Protein 4OFK (pdb70)

Foldseek 3Di:
DFAFFPAKDKDWAQEDAAQFKIKIKIKTHFGPAFWDKWKAKPHHTDDQPDWDWDADPPYIMIMGIDIGHHDDVRADPQKIKMKMKIDDPRGIYIDIGIHGHDD/DFDEFPAKDKDWAQEDEQQDKIKMKMKTHWGPPFWAKFKAKPNHGDDGDDWDWDDDPPGIMIMDMDMGGNNVDDLVDQWMKMKMKIDDPRGIYMDIRIHGYDHD

Organism: Caenorhabditis elegans (NCBI:txid6239)

Solvent-accessible surface area: 11398 Å² total; per-residue (Å²): 165,82,66,22,0,34,8,1,68,26,98,33,76,45,79,9,171,121,44,56,39,0,106,2,57,0,65,1,53,35,0,41,52,31,2,108,0,29,1,26,16,29,70,114,92,54,112,43,101,97,59,170,93,99,125,53,174,94,8,43,15,0,9,3,102,28,79,11,92,0,49,143,145,15,26,96,93,142,67,0,34,0,51,0,60,0,49,10,113,52,10,17,2,6,50,113,25,44,0,100,19,79,142,171,77,76,20,0,34,11,2,68,25,83,39,87,62,78,4,158,72,49,46,68,3,83,0,59,0,72,1,59,43,0,46,50,31,1,82,0,39,1,58,22,53,57,180,94,39,125,71,37,131,40,170,93,87,128,58,165,140,7,44,20,0,20,6,78,18,56,4,84,0,102,138,44,64,77,153,23,141,53,0,55,0,42,0,61,0,53,10,113,52,11,17,2,11,72,112,27,60,0,128,22,61,71,148

Nearest PDB structures (foldseek):
  4ofy-assembly2_E  TM=9.979E-01  e=1.157E-17  Caenorhabditis elegans
  4ofp-assembly3_C  TM=9.939E-01  e=4.552E-17  Caenorhabditis elegans
  4ofk-assembly1_A  TM=9.535E-01  e=2.936E-17  Caenorhabditis elegans
  5zo1-assembly1_A  TM=8.083E-01  e=1.021E-04  Mus musculus
  3mjg-assembly1_X  TM=6.660E-01  e=2.588E-03  Homo sapiens

Secondary structure (DSSP, 8-state):
--B--S-EEEEE-SEEETTSEEEEEEEEPPBBSPPEEEEEETTEEE-----EEEE-SSSEEEEEEEEEE--TTT-BTTEEEEEEEEEETTEEEEEEEEEEEE-/--B----EEEES-SEEETT-EEEEEEEEPPBBSPPEEEEEETTEE-PPPP-EEEEETTEEEEEEEEEEEGGGS-TT--EEEEEEEEEETTEEEEEEEEEEEE--

Sequence (207 aa):
VNYPPASVELFGESNIRYGSSSANIQCKSLPSNPASQQITWIINGRRSVPTPTQREFVVENGIVSSSNVSVHSNELSVEAHQINVEECMATNPEGSSAKQHVIKIIAVNYPPASVELFGESNIRYGSSSANIQCKSLPSNPASQITWIINGRSVPTPTQREFVVENGIVSSSNVSVHSNELSVEAHQINVECMATNPEGSSAKQHVIKIIAP

GO terms:
  GO:0005515 protein binding (F, IPI)
  GO:0050808 synapse organization (P, IMP)
  GO:0007267 cell-cell signaling (P, IMP)
  GO:0008039 synaptic target recognition (P, IMP)
  GO:0050839 cell adhesion molecule binding (F, IPI)
  GO:0097060 synaptic membrane (C, IDA)
  GO:0098609 cell-cell adhesion (P, IDA)
  GO:0007416 synapse assembly (P, IDA)
  GO:0045202 synapse (C, EXP)
  GO:0035418 protein localization to synapse (P, IMP)
  GO:0048668 collateral sprouting (P, IMP)
  GO:0007416 synapse assembly (P, IMP)
  GO:0042803 protein homodimerization activity (F, IPI)

CATH classification: 2.60.40.10

B-factor: mean 32.96, std 14.89, range [12.23, 98.34]

Structure (mmCIF, N/CA/C/O backbone):
data_4OFK
#
_entry.id   4OFK
#
_cell.length_a   61.812
_cell.length_b   54.131
_cell.length_c   63.623
_cell.angle_alpha   90.00
_cell.angle_beta   104.61
_cell.angle_gamma   90.00
#
_symmetry.space_group_name_H-M   'C 1 2 1'
#
loop_
_entity.id
_entity.type
_entity.pdbx_description
1 polymer 'Protein SYG-2'
2 non-polymer 2-acetamido-2-deoxy-beta-D-glucopyranose
3 non-polymer 'CHLORIDE ION'
4 non-polymer 1,2-ETHANEDIOL
5 non-polymer 'SULFATE ION'
6 water water
#
loop_
_atom_site.group_PDB
_atom_site.id
_atom_site.type_symbol
_atom_site.label_atom_id
_atom_site.label_alt_id
_atom_site.label_comp_id
_atom_site.label_asym_id
_atom_site.label_entity_id
_atom_site.label_seq_id
_atom_site.pdbx_PDB_ins_code
_atom_site.Cartn_x
_atom_site.Cartn_y
_atom_site.Cartn_z
_atom_site.occupancy
_atom_site.B_iso_or_equiv
_atom_site.auth_seq_id
_atom_site.auth_comp_id
_atom_site.auth_asym_id
_atom_site.auth_atom_id
_atom_site.pdbx_PDB_model_num
ATOM 1 N N . VAL A 1 5 ? 2.655 5.192 -33.775 1.00 30.75 327 VAL A N 1
ATOM 2 C CA . VAL A 1 5 ? 3.788 4.277 -33.686 1.00 33.63 327 VAL A CA 1
ATOM 3 C C . VAL A 1 5 ? 3.931 3.700 -32.278 1.00 28.12 327 VAL A C 1
ATOM 4 O O . VAL A 1 5 ? 4.156 2.499 -32.114 1.00 29.77 327 VAL A O 1
ATOM 8 N N . ASN A 1 6 ? 3.807 4.557 -31.265 1.00 27.18 328 ASN A N 1
ATOM 9 C CA . ASN A 1 6 ? 3.848 4.097 -29.877 1.00 23.52 328 ASN A CA 1
ATOM 10 C C . ASN A 1 6 ? 2.483 4.273 -29.229 1.00 20.82 328 ASN A C 1
ATOM 11 O O . ASN A 1 6 ? 1.807 5.281 -29.439 1.00 23.24 328 ASN A O 1
ATOM 16 N N . TYR A 1 7 ? 2.075 3.284 -28.447 1.00 19.29 329 TYR A N 1
ATOM 17 C CA . TYR A 1 7 ? 0.741 3.281 -27.865 1.00 18.39 329 TYR A CA 1
ATOM 18 C C . TYR A 1 7 ? 0.713 2.292 -26.714 1.00 17.17 329 TYR A C 1
ATOM 19 O O . TYR A 1 7 ? 1.475 1.319 -26.706 1.00 17.08 329 TYR A O 1
ATOM 28 N N . PRO A 1 8 ? -0.148 2.553 -25.725 1.00 16.58 330 PRO A N 1
ATOM 29 C CA . PRO A 1 8 ? -0.266 1.655 -24.578 1.00 15.57 330 PRO A CA 1
ATOM 30 C C . PRO A 1 8 ? -1.139 0.460 -24.918 1.00 15.27 330 PRO A C 1
ATOM 31 O O . PRO A 1 8 ? -1.897 0.525 -25.897 1.00 17.47 330 PRO A O 1
ATOM 35 N N . PRO A 1 9 ? -1.056 -0.614 -24.121 1.00 14.60 331 PRO A N 1
ATOM 36 C CA . PRO A 1 9 ? -1.939 -1.768 -24.329 1.00 14.66 331 PRO A CA 1
ATOM 37 C C . PRO A 1 9 ? -3.394 -1.357 -24.115 1.00 14.96 331 PRO A C 1
ATOM 38 O O . PRO A 1 9 ? -3.688 -0.735 -23.096 1.00 16.60 331 PRO A O 1
ATOM 42 N N . ALA A 1 10 ? -4.284 -1.691 -25.044 1.00 15.95 332 ALA A N 1
ATOM 43 C CA . ALA A 1 10 ? -5.667 -1.200 -24.978 1.00 18.97 332 ALA A CA 1
ATOM 44 C C . ALA A 1 10 ? -6.437 -1.805 -23.809 1.00 18.53 332 ALA A C 1
ATOM 45 O O . ALA A 1 10 ? -7.392 -1.215 -23.308 1.00 19.87 332 ALA A O 1
ATOM 47 N N . SER A 1 11 ? -6.025 -2.995 -23.395 1.00 16.57 333 SER A N 1
ATOM 48 C CA . SER A 1 11 ? -6.602 -3.653 -22.233 1.00 17.11 333 SER A CA 1
ATOM 49 C C . SER A 1 11 ? -5.723 -4.839 -21.905 1.00 19.55 333 SER A C 1
ATOM 50 O O . SER A 1 11 ? -4.614 -4.953 -22.415 1.00 14.92 333 SER A O 1
ATOM 53 N N . VAL A 1 12 ? -6.203 -5.714 -21.036 1.00 17.43 334 VAL A N 1
ATOM 54 C CA . VAL A 1 12 ? -5.512 -6.968 -20.803 1.00 15.39 334 VAL A CA 1
ATOM 55 C C . VAL A 1 12 ? -6.538 -8.083 -20.887 1.00 18.04 334 VAL A C 1
ATOM 56 O O . VAL A 1 12 ? -7.742 -7.835 -20.796 1.00 21.30 334 VAL A O 1
ATOM 60 N N . GLU A 1 13 ? -6.066 -9.296 -21.121 1.00 20.22 335 GLU A N 1
ATOM 61 C CA . GLU A 1 13 ? -6.925 -10.464 -21.079 1.00 20.20 335 GLU A CA 1
ATOM 62 C C . GLU A 1 13 ? -6.585 -11.214 -19.809 1.00 22.40 335 GLU A C 1
ATOM 63 O O . GLU A 1 13 ? -5.419 -11.515 -19.538 1.00 21.27 335 GLU A O 1
ATOM 69 N N . LEU A 1 14 ? -7.606 -11.514 -19.027 1.00 21.00 3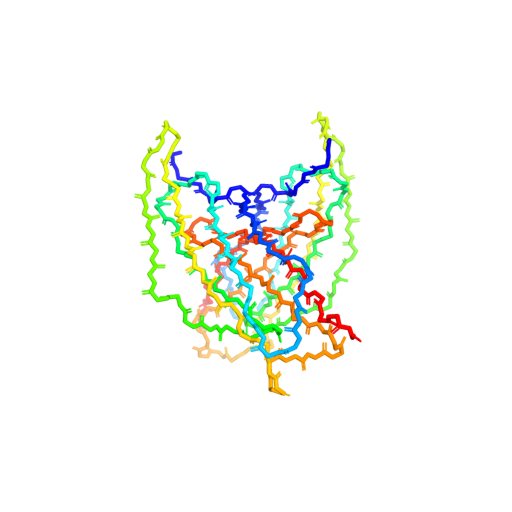36 LEU A N 1
ATOM 70 C CA . LEU A 1 14 ? -7.391 -12.114 -17.728 1.00 21.20 336 LEU A CA 1
ATOM 71 C C . LEU A 1 14 ? -8.223 -13.388 -17.636 1.00 26.72 336 LEU A C 1
ATOM 72 O O . LEU A 1 14 ? -9.453 -13.333 -17.699 1.00 29.66 336 LEU A O 1
ATOM 77 N N . PHE A 1 15 ? -7.548 -14.529 -17.526 1.00 23.82 337 PHE A N 1
ATOM 78 C CA . PHE A 1 15 ? -8.220 -15.825 -17.466 1.00 32.18 337 PHE A CA 1
ATOM 79 C C . PHE A 1 15 ? -7.859 -16.574 -16.195 1.00 34.67 337 PHE A C 1
ATOM 80 O O . PHE A 1 15 ? -6.754 -16.431 -15.671 1.00 32.84 337 PHE A O 1
ATOM 88 N N . GLY A 1 16 ? -8.777 -17.401 -15.709 1.00 37.47 338 GLY A N 1
ATOM 89 C CA . GLY A 1 16 ? -8.455 -18.258 -14.585 1.00 35.84 338 GLY A CA 1
ATOM 90 C C . GLY A 1 16 ? -9.651 -18.782 -13.831 1.00 33.55 338 GLY A C 1
ATOM 91 O O . GLY A 1 16 ? -10.789 -18.404 -14.100 1.00 34.11 338 GLY A O 1
ATOM 92 N N . GLU A 1 17 ? -9.386 -19.661 -12.875 1.00 34.52 339 GLU A N 1
ATOM 93 C CA . GLU A 1 17 ? -10.445 -20.239 -12.070 1.00 38.00 339 GLU A CA 1
ATOM 94 C C . GLU A 1 17 ? -11.133 -19.134 -11.273 1.00 33.99 339 GLU A C 1
ATOM 95 O O . GLU A 1 17 ? -10.476 -18.222 -10.769 1.00 31.96 339 GLU A O 1
ATOM 101 N N . SER A 1 18 ? -12.461 -19.202 -11.193 1.00 36.81 340 SER A N 1
ATOM 102 C CA . SER A 1 18 ? -13.242 -18.172 -10.511 1.00 38.15 340 SER A CA 1
ATOM 103 C C . SER A 1 18 ? -13.709 -18.660 -9.146 1.00 35.71 340 SER A C 1
ATOM 10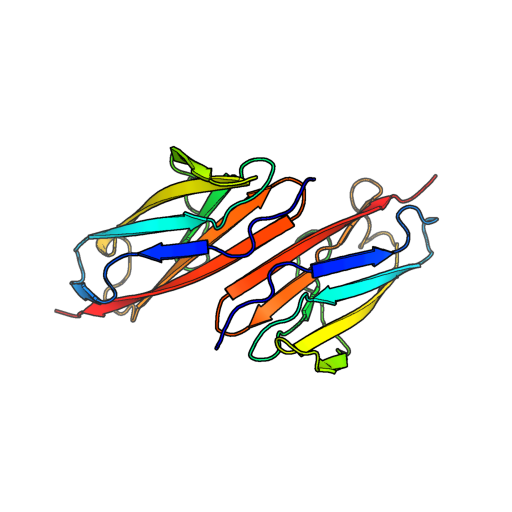4 O O . SER A 1 18 ? -14.126 -17.866 -8.302 1.00 34.06 340 SER A O 1
ATOM 107 N N . ASN A 1 19 ? -13.642 -19.974 -8.953 1.00 37.12 341 ASN A N 1
ATOM 108 C CA . ASN A 1 19 ? -13.995 -20.613 -7.691 1.00 40.43 341 ASN A CA 1
ATOM 109 C C . ASN A 1 19 ? -12.983 -21.691 -7.339 1.00 42.91 341 ASN A C 1
ATOM 110 O O . ASN A 1 19 ? -12.729 -22.592 -8.138 1.00 46.21 341 ASN A O 1
ATOM 115 N N . ILE A 1 20 ? -12.402 -21.603 -6.149 1.00 36.86 342 ILE A N 1
ATOM 116 C CA . IL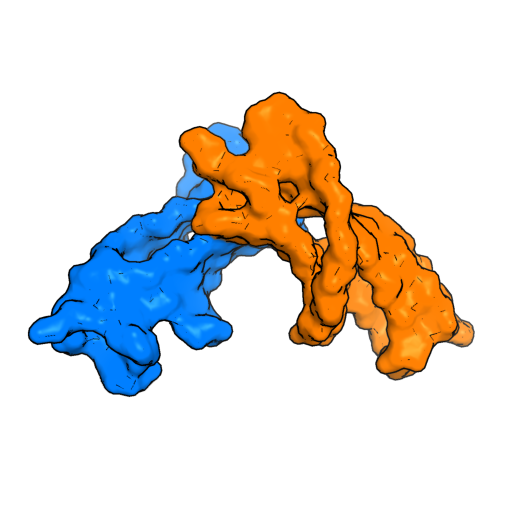E A 1 20 ? -11.482 -22.638 -5.689 1.00 37.42 342 ILE A CA 1
ATOM 117 C C . ILE A 1 20 ? -11.755 -22.986 -4.234 1.00 39.83 342 ILE A C 1
ATOM 118 O O . ILE A 1 20 ? -12.340 -22.191 -3.494 1.00 38.49 342 ILE A O 1
ATOM 123 N N . ARG A 1 21 ? -11.332 -24.178 -3.824 1.00 40.61 343 ARG A N 1
ATOM 124 C CA . ARG A 1 21 ? -11.435 -24.574 -2.425 1.00 42.00 343 ARG A CA 1
ATOM 125 C C . ARG A 1 21 ? -10.331 -23.917 -1.607 1.00 39.72 343 ARG A C 1
ATOM 126 O O . ARG A 1 21 ? -9.199 -23.795 -2.069 1.00 38.08 343 ARG A O 1
ATOM 134 N N . TYR A 1 22 ? -10.672 -23.493 -0.393 1.00 42.76 344 TYR A N 1
ATOM 135 C CA . TYR A 1 22 ? -9.707 -22.906 0.532 1.00 38.59 344 TYR A CA 1
ATOM 136 C C . TYR A 1 22 ? -8.527 -23.845 0.757 1.00 39.30 344 TYR A C 1
ATOM 137 O O . TYR A 1 22 ? -8.716 -25.018 1.062 1.00 41.87 344 TYR A O 1
ATOM 146 N N . GLY A 1 23 ? -7.315 -23.322 0.604 1.00 37.42 345 GLY A N 1
ATOM 147 C CA . GLY A 1 23 ? -6.114 -24.128 0.723 1.00 38.40 345 GLY A CA 1
ATOM 148 C C . GLY A 1 23 ? -5.487 -24.451 -0.621 1.00 39.12 345 GLY A C 1
ATOM 149 O O . GLY A 1 23 ? -4.315 -24.828 -0.696 1.00 40.41 345 GLY A O 1
ATOM 150 N N . SER A 1 24 ? -6.268 -24.310 -1.688 1.00 38.53 346 SER A N 1
ATOM 151 C CA A SER A 1 24 ? -5.765 -24.576 -3.032 0.48 39.72 346 SER A CA 1
ATOM 152 C CA B SER A 1 24 ? -5.779 -24.573 -3.038 0.52 39.70 346 SER A CA 1
ATOM 153 C C . SER A 1 24 ? -5.376 -23.282 -3.738 1.00 37.22 346 SER A C 1
ATOM 154 O O . SER A 1 24 ? -5.573 -22.185 -3.207 1.00 32.28 346 SER A O 1
ATOM 159 N N . SER A 1 25 ? -4.817 -23.413 -4.935 1.00 36.34 347 SER A N 1
ATOM 160 C CA . SER A 1 25 ? -4.404 -22.248 -5.704 1.00 33.42 347 SER A CA 1
ATOM 161 C C . SER A 1 25 ? -5.188 -22.144 -7.007 1.00 32.25 347 SER A C 1
ATOM 162 O O . SER A 1 25 ? -5.609 -23.152 -7.572 1.00 36.54 347 SER A O 1
ATOM 165 N N . ALA A 1 26 ? -5.388 -20.920 -7.474 1.00 29.72 348 ALA A N 1
ATOM 166 C CA . ALA A 1 26 ? -5.991 -20.706 -8.784 1.00 29.69 348 ALA A CA 1
ATOM 167 C C . ALA A 1 26 ? -4.906 -20.376 -9.796 1.00 32.85 348 ALA A C 1
ATOM 168 O O . ALA A 1 26 ? -3.996 -19.596 -9.505 1.00 29.30 348 ALA A O 1
ATOM 170 N N . ASN A 1 27 ? -4.994 -20.991 -10.974 1.00 35.21 349 ASN A N 1
ATOM 171 C CA . ASN A 1 27 ? -4.098 -20.675 -12.076 1.00 35.49 349 ASN A CA 1
ATOM 172 C C . ASN A 1 27 ? -4.621 -19.452 -12.812 1.00 32.16 349 ASN A C 1
ATOM 173 O O . ASN A 1 27 ? -5.677 -19.513 -13.441 1.00 32.73 349 ASN A O 1
ATOM 178 N N . ILE A 1 28 ? -3.894 -18.344 -12.734 1.00 28.35 350 ILE A N 1
ATOM 179 C CA . ILE A 1 28 ? -4.332 -17.113 -13.387 1.00 22.53 350 ILE A CA 1
ATOM 180 C C . ILE A 1 28 ? -3.366 -16.738 -14.505 1.00 26.51 350 ILE A C 1
ATOM 181 O O . ILE A 1 28 ? -2.152 -16.769 -14.317 1.00 25.06 350 ILE A O 1
ATOM 186 N N . GLN A 1 29 ? -3.909 -16.397 -15.670 1.00 22.44 351 GLN A N 1
ATOM 187 C CA . GLN A 1 29 ? -3.092 -15.888 -16.765 1.00 21.03 351 GLN A CA 1
ATOM 188 C C . GLN A 1 29 ? -3.520 -14.482 -17.139 1.00 23.71 351 GLN A C 1
ATOM 189 O O . GLN A 1 29 ? -4.710 -14.206 -17.290 1.00 22.10 351 GLN A O 1
ATOM 195 N N . CYS A 1 30 ? -2.543 -13.597 -17.283 1.00 18.28 352 CYS A N 1
ATOM 196 C CA . CYS A 1 30 ? -2.786 -12.283 -17.849 1.00 16.92 352 CYS A CA 1
ATOM 197 C C . CYS A 1 30 ? -2.026 -12.133 -19.163 1.00 16.98 352 CYS A C 1
ATOM 198 O O . CYS A 1 30 ? -0.853 -12.493 -19.252 1.00 18.23 352 CYS A O 1
ATOM 201 N N . LYS A 1 31 ? -2.706 -11.625 -20.1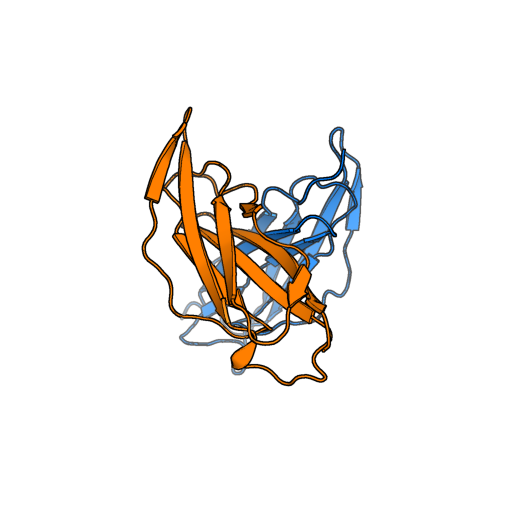85 1.00 16.59 353 LYS A N 1
ATOM 202 C CA . LYS A 1 31 ? -2.055 -11.304 -21.452 1.00 16.60 353 LYS A CA 1
ATOM 203 C C . LYS A 1 31 ? -2.439 -9.890 -21.833 1.00 17.92 353 LYS A C 1
ATOM 204 O O . LYS A 1 31 ? -3.625 -9.570 -21.910 1.00 18.48 353 LYS A O 1
ATOM 210 N N . SER A 1 32 ? -1.450 -9.032 -22.043 1.00 15.35 354 SER A N 1
ATOM 211 C CA . SER A 1 32 ? -1.747 -7.673 -22.478 1.00 16.18 354 SER A CA 1
ATOM 212 C C . SER A 1 32 ? -2.278 -7.714 -23.901 1.00 15.58 354 SER A C 1
ATOM 213 O O . SER A 1 32 ? -1.946 -8.615 -24.675 1.00 16.47 354 SER A O 1
ATOM 216 N N . LEU A 1 33 ? -3.108 -6.742 -24.259 1.00 14.75 355 LEU A N 1
ATOM 217 C CA . LEU A 1 33 ? -3.370 -6.496 -25.665 1.00 15.35 355 LEU A CA 1
ATOM 218 C C . LEU A 1 33 ? -2.091 -5.898 -26.256 1.00 14.96 355 LEU A C 1
ATOM 219 O O . LEU A 1 33 ? -1.229 -5.446 -25.506 1.00 15.28 355 LEU A O 1
ATOM 224 N N . PRO A 1 34 ? -1.943 -5.909 -27.592 1.00 16.77 356 PRO A N 1
ATOM 225 C CA . PRO A 1 34 ? -0.666 -5.453 -28.161 1.00 17.59 356 PRO A CA 1
ATOM 226 C C . PRO A 1 34 ? -0.326 -4.003 -27.828 1.00 20.34 356 PRO A C 1
ATOM 227 O O . PRO A 1 34 ? -1.209 -3.142 -27.789 1.00 20.12 356 PRO A O 1
ATOM 231 N N . SER A 1 35 ? 0.951 -3.744 -27.580 1.00 18.62 357 SER A N 1
ATOM 232 C CA . SER A 1 35 ? 1.408 -2.390 -27.266 1.00 14.55 357 SER A CA 1
ATOM 233 C C . SER A 1 35 ? 2.731 -2.128 -27.966 1.00 16.39 357 SER A C 1
ATOM 234 O O . SER A 1 35 ? 3.383 -3.060 -28.440 1.00 17.09 357 SER A O 1
ATOM 237 N N . ASN A 1 36 ? 3.123 -0.864 -28.047 1.00 16.72 358 ASN A N 1
ATOM 238 C CA . ASN A 1 36 ? 4.474 -0.542 -28.497 1.00 18.36 358 ASN A CA 1
ATOM 239 C C . ASN A 1 36 ? 4.974 0.702 -27.777 1.00 18.31 358 ASN A C 1
ATOM 240 O O . ASN A 1 36 ? 4.345 1.753 -27.848 1.00 20.92 358 ASN A O 1
ATOM 245 N N . PRO A 1 37 ? 6.102 0.584 -27.061 1.00 16.98 359 PRO A N 1
ATOM 246 C CA . PRO A 1 37 ? 6.922 -0.628 -26.902 1.00 17.35 359 PRO A CA 1
ATOM 247 C C . PRO A 1 37 ? 6.262 -1.676 -26.009 1.00 18.39 359 PRO A C 1
ATOM 248 O O . PRO A 1 37 ? 5.099 -1.515 -25.625 1.00 17.14 359 PRO A O 1
ATOM 252 N N . ALA A 1 38 ? 6.989 -2.745 -25.698 1.00 17.39 360 ALA A N 1
ATOM 253 C CA . ALA A 1 38 ? 6.440 -3.816 -24.871 1.00 17.06 360 ALA A CA 1
ATOM 254 C C . ALA A 1 38 ? 6.055 -3.313 -23.488 1.00 16.68 360 ALA A C 1
ATOM 255 O O . ALA A 1 38 ? 6.677 -2.393 -22.945 1.00 17.34 360 ALA A O 1
ATOM 257 N N . SER A 1 39 ? 5.014 -3.923 -22.935 1.00 15.89 361 SER A N 1
ATOM 258 C CA . SER A 1 39 ? 4.491 -3.546 -21.634 1.00 15.61 361 SER A CA 1
ATOM 259 C C . SER A 1 39 ? 5.002 -4.452 -20.528 1.00 16.39 361 SER A C 1
ATOM 260 O O . SER A 1 39 ? 5.330 -5.621 -20.762 1.00 16.95 361 SER A O 1
ATOM 263 N N . GLN A 1 40 ? 5.066 -3.894 -19.325 1.00 13.41 362 GLN A N 1
ATOM 264 C CA A GLN A 1 40 ? 5.387 -4.664 -18.133 0.54 15.38 362 GLN A CA 1
ATOM 265 C CA B GLN A 1 40 ? 5.386 -4.663 -18.131 0.46 15.53 362 GLN A CA 1
ATOM 266 C C . GLN A 1 40 ? 4.106 -5.070 -17.415 1.00 13.23 362 GLN A C 1
ATOM 267 O O . GLN A 1 40 ? 3.225 -4.236 -17.189 1.00 16.58 362 GLN A O 1
ATOM 278 N N . ILE A 1 41 ? 4.014 -6.347 -17.066 1.00 13.28 363 ILE A N 1
ATOM 279 C CA . ILE A 1 41 ? 2.869 -6.873 -16.338 1.00 15.20 363 ILE A CA 1
ATOM 280 C C . ILE A 1 41 ? 3.121 -6.731 -14.849 1.00 16.57 363 ILE A C 1
ATOM 281 O O . ILE A 1 41 ? 4.168 -7.138 -14.347 1.00 16.17 363 ILE A O 1
ATOM 286 N N . THR A 1 42 ? 2.169 -6.135 -14.149 1.00 14.21 364 THR A N 1
ATOM 287 C CA . THR A 1 42 ? 2.247 -6.077 -12.694 1.00 16.67 364 THR A CA 1
ATOM 288 C C . THR A 1 42 ? 0.995 -6.716 -12.113 1.00 16.43 364 THR A C 1
ATOM 289 O O . THR A 1 42 ? -0.097 -6.599 -12.670 1.00 16.28 364 THR A O 1
ATOM 293 N N . TRP A 1 43 ? 1.165 -7.409 -10.997 1.00 17.53 365 TRP A N 1
ATOM 294 C CA . TRP A 1 43 ? 0.076 -8.116 -10.349 1.00 14.58 365 TRP A CA 1
ATOM 295 C C . TRP A 1 43 ? -0.275 -7.429 -9.042 1.00 16.57 365 TRP A C 1
ATOM 296 O O . TRP A 1 43 ? 0.605 -6.988 -8.302 1.00 17.10 365 TRP A O 1
ATOM 307 N N . ILE A 1 44 ? -1.566 -7.344 -8.763 1.00 16.74 366 ILE A N 1
ATOM 308 C CA . ILE A 1 44 ? -2.038 -6.727 -7.534 1.00 19.17 366 ILE A CA 1
ATOM 309 C C . ILE A 1 44 ? -3.028 -7.661 -6.851 1.00 19.50 366 ILE A C 1
ATOM 310 O O . ILE A 1 44 ? -4.037 -8.038 -7.448 1.00 20.73 366 ILE A O 1
ATOM 315 N N . ILE A 1 45 ? -2.730 -8.042 -5.609 1.00 17.43 367 ILE A N 1
ATOM 316 C CA . ILE A 1 45 ? -3.591 -8.950 -4.854 1.00 18.35 367 ILE A CA 1
ATOM 317 C C . ILE A 1 45 ? -4.248 -8.195 -3.709 1.00 20.37 367 ILE A C 1
ATOM 318 O O . ILE A 1 45 ? -3.562 -7.635 -2.861 1.00 19.59 367 ILE A O 1
ATOM 323 N N . ASN A 1 46 ? -5.576 -8.168 -3.695 1.00 18.18 368 ASN A N 1
ATOM 324 C CA . ASN A 1 46 ? -6.316 -7.408 -2.688 1.00 18.89 368 ASN A CA 1
ATOM 325 C C . ASN A 1 46 ? -5.768 -5.997 -2.456 1.00 20.86 368 ASN A C 1
ATOM 326 O O . ASN A 1 46 ? -5.626 -5.559 -1.310 1.00 24.06 368 ASN A O 1
ATOM 331 N N . GLY A 1 47 ? -5.431 -5.306 -3.540 1.00 21.62 369 GLY A N 1
ATOM 332 C CA . GLY A 1 47 ? -5.054 -3.906 -3.466 1.00 23.78 369 GLY A CA 1
ATOM 333 C C . GLY A 1 47 ? -3.576 -3.595 -3.342 1.00 29.46 369 GLY A C 1
ATOM 334 O O . GLY A 1 47 ? -3.182 -2.430 -3.416 1.00 33.12 369 GLY A O 1
ATOM 335 N N . ARG A 1 48 ? -2.749 -4.618 -3.161 1.00 27.95 370 ARG A N 1
ATOM 336 C CA A ARG A 1 48 ? -1.314 -4.417 -2.996 0.50 31.18 370 ARG A CA 1
ATOM 337 C CA B ARG A 1 48 ? -1.317 -4.400 -3.011 0.50 31.17 370 ARG A CA 1
ATOM 338 C C . ARG A 1 48 ? -0.516 -5.162 -4.062 1.00 29.56 370 ARG A C 1
ATOM 339 O O . ARG A 1 48 ? -0.847 -6.292 -4.419 1.00 20.04 370 ARG A O 1
ATOM 354 N N . SER A 1 49 ? 0.539 -4.529 -4.558 1.00 28.95 371 SER A N 1
ATOM 355 C CA . SER A 1 49 ? 1.378 -5.149 -5.571 1.00 28.73 371 SER A CA 1
ATOM 356 C C . SER A 1 49 ? 2.175 -6.332 -5.022 1.00 21.85 371 SER A C 1
ATOM 357 O O . SER A 1 49 ? 2.602 -6.346 -3.867 1.00 24.79 371 SER A O 1
ATOM 360 N N . VAL A 1 50 ? 2.369 -7.323 -5.885 1.00 21.01 372 VAL A N 1
ATOM 361 C CA . VAL A 1 50 ? 3.168 -8.500 -5.588 1.00 22.57 372 VAL A CA 1
ATOM 362 C C . VAL A 1 50 ? 4.115 -8.660 -6.776 1.00 24.28 372 VAL A C 1
ATOM 363 O O . VAL A 1 50 ? 3.868 -8.066 -7.827 1.00 20.01 372 VAL A O 1
ATOM 367 N N . PRO A 1 51 ? 5.200 -9.440 -6.617 1.00 25.77 373 PRO A N 1
ATOM 368 C CA . PRO A 1 51 ? 6.168 -9.596 -7.712 1.00 26.97 373 PRO A CA 1
ATOM 369 C C . PRO A 1 51 ? 5.583 -10.232 -8.969 1.00 27.16 373 PRO A C 1
ATOM 370 O O . PRO A 1 51 ? 4.619 -11.002 -8.897 1.00 25.52 373 PRO A O 1
ATOM 374 N N . THR A 1 52 ? 6.160 -9.883 -10.114 1.00 23.62 374 THR A N 1
ATOM 375 C CA . THR A 1 52 ? 5.955 -10.637 -11.337 1.00 19.36 374 THR A CA 1
ATOM 376 C C . THR A 1 52 ? 7.197 -11.501 -11.547 1.00 20.70 374 THR A C 1
ATOM 377 O O . THR A 1 52 ? 8.259 -10.990 -11.893 1.00 28.82 374 THR A O 1
ATOM 381 N N . PRO A 1 53 ? 7.073 -12.807 -11.317 1.00 22.71 375 PRO A N 1
ATOM 382 C CA . PRO A 1 53 ? 8.262 -13.666 -11.394 1.00 25.04 375 PRO A CA 1
ATOM 383 C C . PRO A 1 53 ? 8.839 -13.696 -12.803 1.00 26.08 375 PRO A C 1
ATOM 384 O O . PRO A 1 53 ? 10.053 -13.562 -12.999 1.00 25.90 375 PRO A O 1
ATOM 388 N N . THR A 1 54 ? 7.953 -13.864 -13.778 1.00 24.83 376 THR A N 1
ATOM 389 C CA . THR A 1 54 ? 8.338 -13.972 -15.182 1.00 24.90 376 THR A CA 1
ATOM 390 C C . THR A 1 54 ? 7.289 -13.309 -16.041 1.00 24.56 376 THR A C 1
ATOM 391 O O . THR A 1 54 ? 6.112 -13.267 -15.677 1.00 23.49 376 THR A O 1
ATOM 395 N N . GLN A 1 55 ? 7.701 -12.800 -17.191 1.00 18.59 377 GLN A N 1
ATOM 396 C CA . GLN A 1 55 ? 6.717 -12.473 -18.210 1.00 17.38 377 GLN A CA 1
ATOM 397 C C . GLN A 1 55 ? 7.275 -12.872 -19.556 1.00 17.93 377 GLN A C 1
ATOM 398 O O . GLN A 1 55 ? 8.488 -12.913 -19.753 1.00 20.71 377 GLN A O 1
ATOM 404 N N . ARG A 1 56 ? 6.377 -13.207 -20.467 1.00 18.30 378 ARG A N 1
ATOM 405 C CA . ARG A 1 56 ? 6.778 -13.723 -21.760 1.00 17.90 378 ARG A CA 1
ATOM 406 C C . ARG A 1 56 ? 6.213 -12.822 -22.838 1.00 16.09 378 ARG A C 1
ATOM 407 O O . ARG A 1 56 ? 5.035 -12.462 -22.801 1.00 14.69 378 ARG A O 1
ATOM 415 N N . GLU A 1 57 ? 7.054 -12.451 -23.793 1.00 14.10 379 GLU A N 1
ATOM 416 C CA . GLU A 1 57 ? 6.659 -11.462 -24.788 1.00 14.55 379 GLU A CA 1
ATOM 417 C C . GLU A 1 57 ? 6.604 -12.086 -26.172 1.00 15.20 379 GLU A C 1
ATOM 418 O O . GLU A 1 57 ? 7.454 -12.912 -26.528 1.00 16.79 379 GLU A O 1
ATOM 424 N N . PHE A 1 58 ? 5.587 -11.684 -26.929 1.00 16.07 380 PHE A N 1
ATOM 425 C CA . PHE A 1 58 ? 5.298 -12.181 -28.278 1.00 23.67 380 PHE A CA 1
ATOM 426 C C . PHE A 1 58 ? 5.147 -11.006 -29.224 1.00 18.68 380 PHE A C 1
ATOM 427 O O . PHE A 1 58 ? 4.548 -10.006 -28.856 1.00 18.91 380 PHE A O 1
ATOM 435 N N . VAL A 1 59 ? 5.626 -11.120 -30.456 1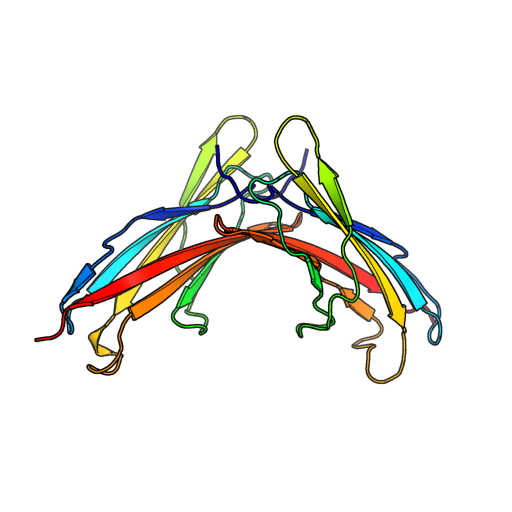.00 20.15 381 VAL A N 1
ATOM 436 C CA . VAL A 1 59 ? 5.340 -10.034 -31.396 1.00 21.97 381 VAL A CA 1
ATOM 437 C C . VAL A 1 59 ? 4.130 -10.394 -32.258 1.00 23.92 381 VAL A C 1
ATOM 438 O O . VAL A 1 59 ? 3.956 -11.543 -32.662 1.00 24.67 381 VAL A O 1
ATOM 442 N N . VAL A 1 60 ? 3.284 -9.397 -32.500 1.00 25.34 382 VAL A N 1
ATOM 443 C CA . VAL A 1 60 ? 2.163 -9.503 -33.422 1.00 33.96 382 VAL A CA 1
ATOM 444 C C . VAL A 1 60 ? 2.282 -8.380 -34.459 1.00 30.67 382 VAL A C 1
ATOM 445 O O . VAL A 1 60 ? 3.269 -7.648 -34.464 1.00 30.32 382 VAL A O 1
ATOM 449 N N . GLU A 1 61 ? 1.299 -8.244 -35.345 1.00 38.49 383 GLU A N 1
ATOM 450 C CA . GLU A 1 61 ? 1.377 -7.219 -36.396 1.00 44.22 383 GLU A CA 1
ATOM 451 C C . GLU A 1 61 ? 1.521 -5.810 -35.827 1.00 49.31 383 GLU A C 1
ATOM 452 O O . GLU A 1 61 ? 2.299 -5.000 -36.331 1.00 54.36 383 GLU A O 1
ATOM 458 N N . ASN A 1 62 ? 0.753 -5.523 -34.784 1.00 47.20 384 ASN A N 1
ATOM 459 C CA . ASN A 1 62 ? 0.653 -4.172 -34.244 1.00 52.02 384 ASN A CA 1
ATOM 460 C C . ASN A 1 62 ? 1.833 -3.802 -33.362 1.00 47.77 384 ASN A C 1
ATOM 461 O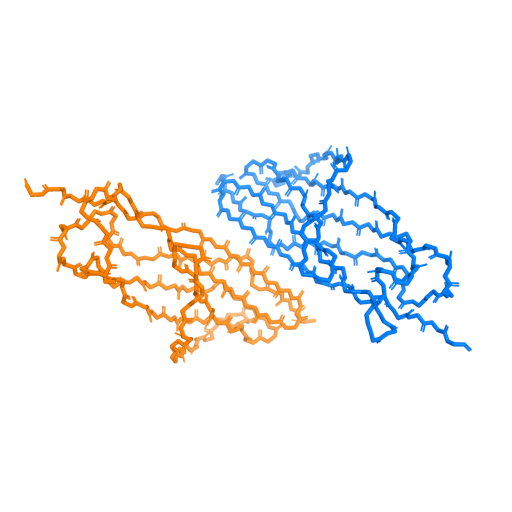 O . ASN A 1 62 ? 2.332 -2.671 -33.392 1.00 50.03 384 ASN A O 1
ATOM 466 N N . GLY A 1 63 ? 2.245 -4.753 -32.539 1.00 38.49 385 GLY A N 1
ATOM 467 C CA . GLY A 1 63 ? 3.229 -4.484 -31.519 1.00 32.51 385 GLY A CA 1
ATOM 468 C C . GLY A 1 63 ? 3.495 -5.767 -30.776 1.00 26.16 385 GLY A C 1
ATOM 469 O O . GLY A 1 63 ? 3.626 -6.823 -31.386 1.00 26.21 385 GLY A O 1
ATOM 470 N N . ILE A 1 64 ? 3.527 -5.671 -29.454 1.00 16.08 386 ILE A N 1
ATOM 471 C CA . ILE A 1 64 ? 4.028 -6.743 -28.608 1.00 15.00 386 ILE A CA 1
ATOM 472 C C . ILE A 1 64 ? 3.006 -7.101 -27.532 1.00 15.64 386 ILE A C 1
ATOM 473 O O . ILE A 1 64 ? 2.409 -6.219 -26.907 1.00 16.95 386 ILE A O 1
ATOM 478 N N . VAL A 1 65 ? 2.812 -8.398 -27.321 1.00 12.23 387 VAL A N 1
ATOM 479 C CA . VAL A 1 65 ? 1.942 -8.883 -26.258 1.00 13.55 387 VAL A CA 1
ATOM 480 C C . VAL A 1 65 ? 2.795 -9.401 -25.119 1.00 12.49 387 VAL A C 1
ATOM 481 O O . VAL A 1 65 ? 3.737 -10.171 -25.345 1.00 13.35 387 VAL A O 1
ATOM 485 N N . SER A 1 66 ? 2.481 -8.973 -23.899 1.00 12.54 388 SER A N 1
ATOM 486 C CA . SER A 1 66 ? 3.189 -9.476 -22.729 1.00 13.90 388 SER A CA 1
ATOM 487 C C . SER A 1 66 ? 2.258 -10.389 -21.960 1.00 15.32 388 SER A C 1
ATOM 488 O O . SER A 1 66 ? 1.082 -10.076 -21.778 1.00 15.27 388 SER A O 1
ATOM 491 N N . SER A 1 67 ? 2.789 -11.511 -21.503 1.00 16.64 389 SER A N 1
ATOM 492 C CA . SER A 1 67 ? 1.971 -12.532 -20.873 1.00 22.47 389 SER A CA 1
ATOM 493 C C . SER A 1 67 ? 2.605 -12.987 -19.571 1.00 21.76 389 SER A C 1
ATOM 494 O O . SER A 1 67 ? 3.823 -13.116 -19.491 1.00 16.34 389 SER A O 1
ATOM 497 N N . SER A 1 68 ? 1.781 -13.234 -18.559 1.00 16.04 390 SER A N 1
ATOM 498 C CA . SER A 1 68 ? 2.273 -13.732 -17.283 1.00 19.80 390 SER A CA 1
ATOM 499 C C . SER A 1 68 ? 1.262 -14.685 -16.656 1.00 20.56 390 SER A C 1
ATOM 500 O O . SER A 1 68 ? 0.074 -14.390 -16.607 1.00 19.65 390 SER A O 1
ATOM 503 N N . ASN A 1 69 ? 1.758 -15.834 -16.204 1.00 18.88 391 ASN A N 1
ATOM 504 C CA . ASN A 1 69 ? 0.958 -16.839 -15.505 1.00 19.44 391 ASN A CA 1
ATOM 505 C C . ASN A 1 69 ? 1.367 -16.868 -14.038 1.00 20.65 391 ASN A C 1
ATOM 506 O O . ASN A 1 69 ? 2.549 -16.993 -13.737 1.00 21.53 391 ASN A O 1
ATOM 511 N N . VAL A 1 70 ? 0.414 -16.764 -13.119 1.00 23.01 392 VAL A N 1
ATOM 512 C CA . VAL A 1 70 ? 0.749 -16.940 -11.708 1.00 26.23 392 VAL A CA 1
ATOM 513 C C . VAL A 1 70 ? -0.227 -17.910 -11.055 1.00 25.94 392 VAL A C 1
ATOM 514 O O . VAL A 1 70 ? -1.304 -18.177 -11.589 1.00 26.79 392 VAL A O 1
ATOM 518 N N . SER A 1 71 ? 0.175 -18.470 -9.922 1.00 21.29 393 SER A N 1
ATOM 519 C CA . SER A 1 71 ? -0.731 -19.276 -9.121 1.00 28.42 393 SER A CA 1
ATOM 520 C C . SER A 1 71 ? -1.032 -18.509 -7.839 1.00 21.06 393 SER A C 1
ATOM 521 O O . SER A 1 71 ? -0.123 -18.120 -7.107 1.00 22.36 393 SER A O 1
ATOM 524 N N . VAL A 1 72 ? -2.312 -18.273 -7.586 1.00 19.94 394 VAL A N 1
ATOM 525 C CA . VAL A 1 72 ? -2.714 -17.496 -6.427 1.00 20.15 394 VAL A CA 1
ATOM 526 C C . VAL A 1 72 ? -3.197 -18.448 -5.341 1.00 24.24 394 VAL A C 1
ATOM 527 O O . VAL A 1 72 ? -4.240 -19.085 -5.487 1.00 23.34 394 VAL A O 1
ATOM 531 N N . HIS A 1 73 ? -2.420 -18.547 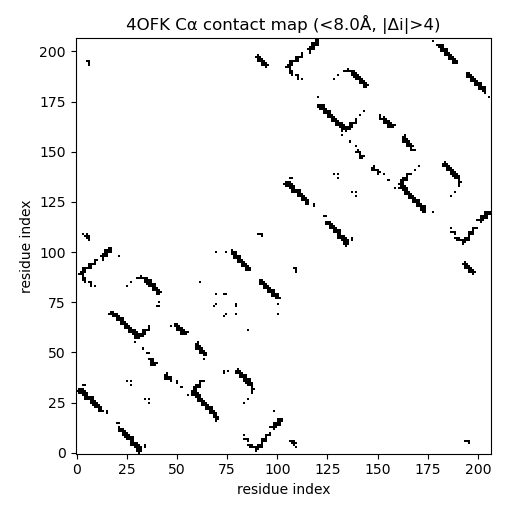-4.268 1.00 21.73 395 HIS A N 1
ATOM 532 C CA . HIS A 1 73 ? -2.698 -19.486 -3.185 1.00 22.00 395 HIS A CA 1
ATOM 533 C C . HIS A 1 73 ? -3.695 -18.889 -2.208 1.00 21.70 395 HIS A C 1
ATOM 534 O O . HIS A 1 73 ? -3.552 -17.734 -1.793 1.00 22.71 395 HIS A O 1
ATOM 541 N N . SER A 1 74 ? -4.708 -19.672 -1.849 1.00 22.23 396 SER A N 1
ATOM 542 C CA . SER A 1 74 ? -5.703 -19.224 -0.881 1.00 21.14 396 SER A CA 1
ATOM 543 C C . SER A 1 74 ? -5.321 -19.694 0.514 1.00 21.96 396 SER A C 1
ATOM 544 O O . SER A 1 74 ? -5.145 -20.884 0.753 1.00 22.34 396 SER A O 1
ATOM 547 N N . ASN A 1 75 ? -5.181 -18.738 1.429 1.00 22.66 397 ASN A N 1
ATOM 548 C CA . ASN A 1 75 ? -4.839 -19.026 2.812 1.00 23.19 397 ASN A CA 1
ATOM 549 C C . ASN A 1 75 ? -5.348 -17.885 3.686 1.00 23.51 397 ASN A C 1
ATOM 550 O O . ASN A 1 75 ? -5.965 -16.950 3.176 1.00 22.26 397 ASN A O 1
ATOM 555 N N . GLU A 1 76 ? -5.070 -17.941 4.985 1.00 26.28 398 GLU A N 1
ATOM 556 C CA . GLU A 1 76 ? -5.709 -17.030 5.931 1.00 27.54 398 GLU A CA 1
ATOM 557 C C . GLU A 1 76 ? -5.257 -15.578 5.789 1.00 25.60 398 GLU A C 1
ATOM 558 O O . GLU A 1 76 ? -5.904 -14.670 6.313 1.00 28.52 398 GLU A O 1
ATOM 564 N N . LEU A 1 77 ? -4.165 -15.353 5.069 1.00 22.26 399 LEU A N 1
ATOM 565 C CA . LEU A 1 77 ? -3.667 -13.997 4.906 1.00 24.45 399 LEU A CA 1
ATOM 566 C C . LEU A 1 77 ? -3.998 -13.440 3.520 1.00 24.94 399 LEU A C 1
ATOM 567 O O . LEU A 1 77 ? -4.028 -12.227 3.336 1.00 26.66 399 LEU A O 1
ATOM 572 N N . SER A 1 78 ? -4.276 -14.319 2.559 1.00 19.02 400 SER A N 1
ATOM 573 C CA . SER A 1 78 ? -4.532 -13.881 1.185 1.00 19.51 400 SER A CA 1
ATOM 574 C C . SER A 1 78 ? -6.020 -13.737 0.885 1.00 20.51 400 SER A C 1
ATOM 575 O O . SER A 1 78 ? -6.408 -13.079 -0.085 1.00 21.47 400 SER A O 1
ATOM 578 N N . VAL A 1 79 ? -6.844 -14.376 1.707 1.00 20.78 401 VAL A N 1
ATOM 579 C CA . VAL A 1 79 ? -8.293 -14.390 1.510 1.00 23.09 401 VAL A CA 1
ATOM 580 C C . VAL A 1 79 ? -8.972 -13.323 2.362 1.00 26.07 401 VAL A C 1
ATOM 581 O O . VAL A 1 79 ? -8.765 -13.260 3.571 1.00 25.32 401 VAL A O 1
ATOM 585 N N . GLU A 1 80 ? -9.773 -12.484 1.716 1.00 24.09 402 GLU A N 1
ATOM 586 C CA . GLU A 1 80 ? -10.512 -11.430 2.393 1.00 24.88 402 GLU A CA 1
ATOM 587 C C . GLU A 1 80 ? -11.981 -11.538 2.019 1.00 25.30 402 GLU A C 1
ATOM 588 O O . GLU A 1 80 ? -12.321 -11.504 0.842 1.00 23.85 402 GLU A O 1
ATOM 594 N N . ALA A 1 81 ? -12.842 -11.669 3.024 1.00 26.25 403 ALA A N 1
ATOM 595 C CA . ALA A 1 81 ? -14.276 -11.847 2.796 1.00 28.11 403 ALA A CA 1
ATOM 596 C C . ALA A 1 81 ? -14.546 -12.983 1.815 1.00 27.39 403 ALA A C 1
ATOM 597 O O . ALA A 1 81 ? -15.359 -12.841 0.899 1.00 27.73 403 ALA A O 1
ATOM 599 N N . HIS A 1 82 ? -13.838 -14.094 2.009 1.00 27.37 404 HIS A N 1
ATOM 600 C CA . HIS A 1 82 ? -14.032 -15.321 1.233 1.00 26.83 404 HIS A CA 1
ATOM 601 C C . HIS A 1 82 ? -13.765 -15.137 -0.251 1.00 25.23 404 HIS A C 1
ATOM 602 O O . HIS A 1 82 ? -14.295 -15.868 -1.090 1.00 24.41 404 HIS A O 1
ATOM 609 N N . GLN A 1 83 ? -12.940 -14.154 -0.578 1.00 23.24 405 GLN A N 1
ATOM 610 C CA . GLN A 1 83 ? -12.487 -14.025 -1.948 1.00 22.07 405 GLN A CA 1
ATOM 611 C C . GLN A 1 83 ? -11.104 -13.421 -2.030 1.00 21.10 405 GLN A C 1
ATOM 612 O O . GLN A 1 83 ? -10.563 -12.907 -1.044 1.00 22.03 405 GLN A O 1
ATOM 618 N N . ILE A 1 84 ? -10.521 -13.533 -3.217 1.00 18.93 406 ILE A N 1
ATOM 619 C CA . ILE A 1 84 ? -9.244 -12.927 -3.518 1.00 21.81 406 ILE A CA 1
ATOM 620 C C . ILE A 1 84 ? -9.461 -12.055 -4.743 1.00 24.26 406 ILE A C 1
ATOM 621 O O . ILE A 1 84 ? -9.931 -12.535 -5.772 1.00 26.30 406 ILE A O 1
ATOM 626 N N . ASN A 1 85 ? -9.167 -10.766 -4.614 1.00 24.41 407 ASN A N 1
ATOM 627 C CA . ASN A 1 85 ? -9.280 -9.855 -5.746 1.00 22.17 407 ASN A CA 1
ATOM 628 C C . ASN A 1 85 ? -7.942 -9.801 -6.450 1.00 22.19 407 ASN A C 1
ATOM 629 O O . ASN A 1 85 ? -6.953 -9.357 -5.868 1.00 22.22 407 ASN A O 1
ATOM 634 N N . VAL A 1 86 ? -7.907 -10.277 -7.690 1.00 20.02 408 VAL A N 1
ATOM 635 C CA . VAL A 1 86 ? -6.685 -10.244 -8.481 1.00 16.55 408 VAL A CA 1
ATOM 636 C C . VAL A 1 86 ? -6.795 -9.198 -9.578 1.00 20.25 408 VAL A C 1
ATOM 637 O O . VAL A 1 86 ? -7.770 -9.182 -10.329 1.00 23.51 408 VAL A O 1
ATOM 641 N N . GLU A 1 87 ? -5.814 -8.310 -9.653 1.00 19.69 409 GLU A N 1
ATOM 642 C CA A GLU A 1 87 ? -5.766 -7.331 -10.728 0.41 20.50 409 GLU A CA 1
ATOM 643 C CA B GLU A 1 87 ? -5.763 -7.329 -10.726 0.59 20.41 409 GLU A CA 1
ATOM 644 C C . GLU A 1 87 ? -4.468 -7.496 -11.510 1.00 20.63 409 GLU A C 1
ATOM 645 O O . GLU A 1 87 ? -3.404 -7.707 -10.927 1.00 19.79 409 GLU A O 1
ATOM 656 N N . CYS A 1 88 ? -4.573 -7.425 -12.830 1.00 16.50 410 CYS A N 1
ATOM 657 C CA . CYS A 1 88 ? -3.405 -7.421 -13.689 1.00 15.75 410 CYS A CA 1
ATOM 658 C C . CYS A 1 88 ? -3.320 -6.067 -14.368 1.00 18.19 410 CYS A C 1
ATOM 659 O O . CYS A 1 88 ? -4.324 -5.556 -14.858 1.00 20.98 410 CYS A O 1
ATOM 662 N N . MET A 1 89 ? -2.128 -5.487 -14.390 1.00 14.76 411 MET A N 1
ATOM 663 C CA . MET A 1 89 ? -1.912 -4.198 -15.033 1.00 14.96 411 MET A CA 1
ATOM 664 C C . MET A 1 89 ? -0.790 -4.321 -16.053 1.00 13.77 411 MET A C 1
ATOM 665 O O . MET A 1 89 ? 0.227 -4.971 -15.795 1.00 15.38 411 MET A O 1
ATOM 670 N N . ALA A 1 90 ? -0.994 -3.722 -17.221 1.00 14.09 412 ALA A N 1
ATOM 671 C CA . ALA A 1 90 ? 0.018 -3.700 -18.270 1.00 13.89 412 ALA A CA 1
ATOM 672 C C . ALA A 1 90 ? 0.419 -2.257 -18.509 1.00 15.80 412 ALA A C 1
ATOM 673 O O . ALA A 1 90 ? -0.441 -1.411 -18.784 1.00 13.69 412 ALA A O 1
ATOM 675 N N . THR A 1 91 ? 1.713 -1.975 -18.378 1.00 13.88 413 THR A N 1
ATOM 676 C CA . THR A 1 91 ? 2.216 -0.607 -18.420 1.00 14.86 413 THR A CA 1
ATOM 677 C C . THR A 1 91 ? 3.364 -0.467 -19.408 1.00 16.44 413 THR A C 1
ATOM 678 O O . THR A 1 91 ? 4.290 -1.279 -19.399 1.00 15.42 413 THR A O 1
ATOM 682 N N . ASN A 1 92 ? 3.307 0.556 -20.257 1.00 16.00 414 ASN A N 1
ATOM 683 C CA . ASN A 1 92 ? 4.474 0.936 -21.051 1.00 16.99 414 ASN A CA 1
ATOM 684 C C . ASN A 1 92 ? 4.605 2.469 -20.963 1.00 18.43 414 ASN A C 1
ATOM 685 O O . ASN A 1 92 ? 3.843 3.093 -20.220 1.00 17.13 414 ASN A O 1
ATOM 690 N N . PRO A 1 93 ? 5.602 3.077 -21.635 1.00 21.00 415 PRO A N 1
ATOM 691 C CA . PRO A 1 93 ? 5.747 4.527 -21.436 1.00 21.62 415 PRO A CA 1
ATOM 692 C C . PRO A 1 93 ? 4.554 5.375 -21.881 1.00 23.06 415 PRO A C 1
ATOM 693 O O . PRO A 1 93 ? 4.496 6.554 -21.538 1.00 25.52 415 PRO A O 1
ATOM 697 N N . GLU A 1 94 ? 3.619 4.794 -22.622 1.00 17.69 416 GLU A N 1
ATOM 698 C CA . GLU A 1 94 ? 2.502 5.572 -23.148 1.00 19.33 416 GLU A CA 1
ATOM 699 C C . GLU A 1 94 ? 1.255 5.507 -22.265 1.00 21.88 416 GLU A C 1
ATOM 700 O O . GLU A 1 94 ? 0.300 6.247 -22.486 1.00 21.81 416 GLU A O 1
ATOM 706 N N . GLY A 1 95 ? 1.261 4.626 -21.268 1.00 18.36 417 GLY A N 1
ATOM 707 C CA . GLY A 1 95 ? 0.139 4.535 -20.352 1.00 18.86 417 GLY A CA 1
ATOM 708 C C . GLY A 1 95 ? -0.071 3.118 -19.859 1.00 17.95 417 GLY A C 1
ATOM 709 O O . GLY A 1 95 ? 0.749 2.243 -20.119 1.00 17.24 417 GLY A O 1
ATOM 710 N N . SER A 1 96 ? -1.175 2.879 -19.156 1.00 15.46 418 SER A N 1
ATOM 711 C CA . SER A 1 96 ? -1.447 1.536 -18.661 1.00 14.15 418 SER A CA 1
ATOM 712 C C . SER A 1 96 ? -2.919 1.159 -18.764 1.00 15.06 418 SER A C 1
ATOM 713 O O . SER A 1 96 ? -3.792 2.016 -18.909 1.00 16.13 418 SER A O 1
ATOM 716 N N . SER A 1 97 ? -3.185 -0.138 -18.698 1.00 14.42 419 SER A N 1
ATOM 717 C CA . SER A 1 97 ? -4.550 -0.622 -18.623 1.00 14.35 419 SER A CA 1
ATOM 718 C C . SER A 1 97 ? -4.590 -1.820 -17.693 1.00 14.75 419 SER A C 1
ATOM 719 O O . SER A 1 97 ? -3.554 -2.438 -17.413 1.00 13.79 419 SER A O 1
ATOM 722 N N . ALA A 1 98 ? -5.781 -2.147 -17.214 1.00 15.90 420 ALA A N 1
ATOM 723 C CA . ALA A 1 98 ? -5.915 -3.165 -16.180 1.00 16.02 420 ALA A CA 1
ATOM 724 C C . ALA A 1 98 ? -7.280 -3.834 -16.202 1.00 16.45 420 ALA A C 1
ATOM 725 O O . ALA A 1 98 ? -8.255 -3.286 -16.725 1.00 16.70 420 ALA A O 1
ATOM 727 N N . LYS A 1 99 ? -7.341 -5.025 -15.616 1.00 16.25 421 LYS A N 1
ATOM 728 C CA . LYS A 1 99 ? -8.599 -5.731 -15.384 1.00 17.31 421 LYS A CA 1
ATOM 729 C C . LYS A 1 99 ? -8.509 -6.406 -14.034 1.00 16.36 421 LYS A C 1
ATOM 730 O O . LYS A 1 99 ? -7.410 -6.723 -13.568 1.00 15.83 421 LYS A O 1
ATOM 736 N N . GLN A 1 100 ? -9.655 -6.647 -13.405 1.00 18.44 422 GLN A N 1
ATOM 737 C CA . GLN A 1 100 ? -9.655 -7.442 -12.185 1.00 19.88 422 GLN A CA 1
ATOM 738 C C . GLN A 1 100 ? -10.382 -8.772 -12.399 1.00 21.97 422 GLN A C 1
ATOM 739 O O . GLN A 1 100 ? -11.262 -8.901 -13.255 1.00 24.60 422 GLN A O 1
ATOM 745 N N . HIS A 1 101 ? -9.977 -9.761 -11.619 1.00 19.00 423 HIS A N 1
ATOM 746 C CA . HIS A 1 101 ? -10.565 -11.092 -11.633 1.00 20.52 423 HIS A CA 1
ATOM 747 C C . HIS A 1 101 ? -10.795 -11.490 -10.188 1.00 21.13 423 HIS A C 1
ATOM 748 O O . HIS A 1 101 ? -9.856 -11.481 -9.395 1.00 23.56 423 HIS A O 1
ATOM 755 N N . VAL A 1 102 ? -12.036 -11.807 -9.829 1.00 23.02 424 VAL A N 1
ATOM 756 C CA . VAL A 1 102 ? -12.335 -12.180 -8.447 1.00 24.76 424 VAL A CA 1
ATOM 757 C C . VAL A 1 102 ? -12.381 -13.696 -8.303 1.00 27.79 424 VAL A C 1
ATOM 758 O O . VAL A 1 102 ? -13.144 -14.371 -8.994 1.00 28.51 424 VAL A O 1
ATOM 762 N N . ILE A 1 103 ? -11.545 -14.228 -7.418 1.00 24.22 425 ILE A N 1
ATOM 763 C CA . ILE A 1 103 ? -11.587 -15.646 -7.093 1.00 25.57 425 ILE A CA 1
ATOM 764 C C . ILE A 1 103 ? -12.426 -15.851 -5.845 1.00 28.64 425 ILE A C 1
ATOM 765 O O . ILE A 1 103 ? -12.090 -15.341 -4.776 1.00 30.00 425 ILE A O 1
ATOM 770 N N . LYS A 1 104 ? -13.526 -16.577 -5.988 1.00 30.17 426 LYS A N 1
ATOM 771 C CA . LYS A 1 104 ? -14.368 -16.920 -4.850 1.00 35.51 426 LYS A CA 1
ATOM 772 C C . LYS A 1 104 ? -13.838 -18.168 -4.159 1.00 35.76 426 LYS A C 1
ATOM 773 O O . LYS A 1 104 ? -13.477 -19.140 -4.820 1.00 33.87 426 LYS A O 1
ATOM 779 N N . ILE A 1 105 ? -13.784 -18.139 -2.831 1.00 37.04 427 ILE A N 1
ATOM 780 C CA . ILE A 1 105 ? -13.385 -19.319 -2.076 1.00 39.71 427 ILE A CA 1
ATOM 781 C C . ILE A 1 105 ? -14.635 -20.051 -1.615 1.00 45.93 427 ILE A C 1
ATOM 782 O O . ILE A 1 105 ? -15.409 -19.517 -0.820 1.00 49.14 427 ILE A O 1
ATOM 787 N N . ILE A 1 106 ? -14.842 -21.265 -2.115 1.00 49.47 428 ILE A N 1
ATOM 788 C CA . ILE A 1 106 ? -16.078 -21.985 -1.824 1.00 55.68 428 ILE A CA 1
ATOM 789 C C . ILE A 1 106 ? -16.039 -22.650 -0.449 1.00 62.20 428 ILE A C 1
ATOM 790 O O . ILE A 1 106 ? -14.971 -22.997 0.066 1.00 62.47 428 ILE A O 1
ATOM 795 N N . ALA A 1 107 ? -17.214 -22.810 0.150 1.00 66.01 429 ALA A N 1
ATOM 796 C CA . ALA A 1 107 ? -17.322 -23.442 1.456 1.00 70.65 429 ALA A CA 1
ATOM 797 C C . ALA A 1 107 ? -17.641 -24.926 1.310 1.00 71.77 429 ALA A C 1
ATOM 798 O O . ALA A 1 107 ? -18.331 -25.508 2.146 1.00 77.16 429 ALA A O 1
ATOM 800 N N . VAL B 1 5 ? -20.407 -6.741 -26.608 1.00 44.25 327 VAL B N 1
ATOM 801 C CA . VAL B 1 5 ? -20.515 -5.359 -27.064 1.00 43.43 327 VAL B CA 1
ATOM 802 C C . VAL B 1 5 ? -19.899 -4.404 -26.040 1.00 40.95 327 VAL B C 1
ATOM 803 O O . VAL B 1 5 ? -19.633 -3.242 -26.343 1.00 43.17 327 VAL B O 1
ATOM 807 N N . ASN B 1 6 ? -19.678 -4.907 -24.828 1.00 37.69 328 ASN B N 1
ATOM 808 C CA . ASN B 1 6 ? -19.027 -4.139 -23.766 1.00 34.11 328 ASN B CA 1
ATOM 809 C C . ASN B 1 6 ? -17.510 -4.188 -23.886 1.00 30.86 328 ASN B C 1
ATOM 810 O O . ASN B 1 6 ? -16.955 -5.238 -24.174 1.00 27.96 328 ASN B O 1
ATOM 815 N N . TYR B 1 7 ? -16.844 -3.064 -23.636 1.00 20.67 329 TYR B N 1
ATOM 816 C CA . TYR B 1 7 ? -15.386 -3.013 -23.722 1.00 27.34 329 TYR B CA 1
ATOM 817 C C . TYR B 1 7 ? -14.854 -1.804 -22.960 1.00 19.06 329 TYR B C 1
ATOM 818 O O . TYR B 1 7 ? -15.542 -0.782 -22.854 1.00 19.46 329 TYR B O 1
ATOM 827 N N . PRO B 1 8 ? -13.630 -1.911 -22.416 1.00 18.39 330 PRO B N 1
ATOM 828 C CA . PRO B 1 8 ? -13.051 -0.813 -21.631 1.00 19.58 330 PRO B CA 1
ATOM 829 C C . PRO B 1 8 ? -12.464 0.289 -22.520 1.00 18.93 330 PRO B C 1
ATOM 830 O O . PRO B 1 8 ? -12.206 0.019 -23.696 1.00 18.22 330 PRO B O 1
ATOM 834 N N . PRO B 1 9 ? -12.257 1.503 -21.973 1.00 17.55 331 PRO B N 1
ATOM 835 C CA . PRO B 1 9 ? -11.551 2.574 -22.689 1.00 17.63 331 PRO B CA 1
ATOM 836 C C . PRO B 1 9 ? -10.110 2.174 -22.995 1.00 18.90 331 PRO B C 1
ATOM 837 O O . PRO B 1 9 ? -9.412 1.775 -22.065 1.00 20.05 331 PRO B O 1
ATOM 841 N N . ALA B 1 10 ? -9.675 2.293 -24.246 1.00 19.11 332 ALA B N 1
ATOM 842 C CA . ALA B 1 10 ? -8.360 1.790 -24.669 1.00 20.71 332 ALA B CA 1
ATOM 843 C C . ALA B 1 10 ? -7.209 2.610 -24.090 1.00 23.55 332 ALA B C 1
ATOM 844 O O . ALA B 1 10 ? -6.093 2.114 -23.957 1.00 22.97 332 ALA B O 1
ATOM 846 N N . SER B 1 11 ? -7.482 3.875 -23.789 1.00 18.38 333 SER B N 1
ATOM 847 C CA . SER B 1 11 ? -6.519 4.754 -23.128 1.00 18.28 333 SER B CA 1
ATOM 848 C C . SER B 1 11 ? -7.248 6.015 -22.719 1.00 20.62 333 SER B C 1
ATOM 849 O O . SER B 1 11 ? -8.467 6.049 -22.752 1.00 18.27 333 SER B O 1
ATOM 852 N N . VAL B 1 12 ? -6.493 7.036 -22.331 1.00 17.93 334 VAL B N 1
ATOM 853 C CA . VAL B 1 12 ? -7.026 8.369 -22.066 1.00 17.92 334 VAL B CA 1
ATOM 854 C C . VAL B 1 12 ? -6.046 9.372 -22.664 1.00 21.17 334 VAL B C 1
ATOM 855 O O . VAL B 1 12 ? -4.908 9.006 -22.985 1.00 21.16 334 VAL B O 1
ATOM 859 N N . GLU B 1 13 ? -6.484 10.618 -22.829 1.00 19.25 335 GLU B N 1
ATOM 860 C CA . GLU B 1 13 ? -5.607 11.702 -23.282 1.00 25.87 335 GLU B CA 1
ATOM 861 C C . GLU B 1 13 ? -5.661 12.865 -22.310 1.00 23.19 335 GLU B C 1
ATOM 862 O O . GLU B 1 13 ? -6.755 13.276 -21.905 1.00 19.90 335 GLU B O 1
ATOM 868 N N . LEU B 1 14 ? -4.497 13.410 -21.961 1.00 21.77 336 LEU B N 1
ATOM 869 C CA . LEU B 1 14 ? -4.431 14.558 -21.054 1.00 20.96 336 LEU B CA 1
ATOM 870 C C . LEU B 1 14 ? -3.997 15.826 -21.783 1.00 21.49 336 LEU B C 1
ATOM 871 O O . LEU B 1 14 ? -3.210 15.775 -22.736 1.00 27.46 336 LEU B O 1
ATOM 876 N N . PHE B 1 15 ? -4.533 16.960 -21.342 1.00 21.85 337 PHE B N 1
ATOM 877 C CA . PHE B 1 15 ? -4.250 18.255 -21.952 1.00 24.87 337 PHE B CA 1
ATOM 878 C C . PHE B 1 15 ? -3.989 19.299 -20.877 1.00 26.67 337 PHE B C 1
ATOM 879 O O . PHE B 1 15 ? -4.676 19.335 -19.854 1.00 26.71 337 PHE B O 1
ATOM 887 N N . GLY B 1 16 ? -3.002 20.157 -21.115 1.00 25.96 338 GLY B N 1
ATOM 888 C CA . GLY B 1 16 ? -2.681 21.200 -20.165 1.00 26.01 338 GLY B CA 1
ATOM 889 C C . GLY B 1 16 ? -1.238 21.647 -20.231 1.00 29.39 338 GLY B C 1
ATOM 890 O O . GLY B 1 16 ? -0.439 21.134 -21.023 1.00 30.08 338 GLY B O 1
ATOM 891 N N . GLU B 1 17 ? -0.912 22.612 -19.384 1.00 31.54 339 GLU B N 1
ATOM 892 C CA . GLU B 1 17 ? 0.416 23.200 -19.351 1.00 37.75 339 GLU B CA 1
ATOM 893 C C . GLU B 1 17 ? 1.457 22.212 -18.837 1.00 37.29 339 GLU B C 1
ATOM 894 O O . GLU B 1 17 ? 1.190 21.425 -17.927 1.00 36.16 339 GLU B O 1
ATOM 900 N N . SER B 1 18 ? 2.640 22.251 -19.439 1.00 37.67 340 SER B N 1
ATOM 901 C CA . SER B 1 18 ? 3.731 21.371 -19.040 1.00 37.13 340 SER B CA 1
ATOM 902 C C . SER B 1 18 ? 4.720 22.090 -18.125 1.00 34.67 340 SER B C 1
ATOM 903 O O . SER B 1 18 ? 5.558 21.453 -17.489 1.00 34.37 340 SER B O 1
ATOM 906 N N . ASN B 1 19 ? 4.624 23.418 -18.077 1.00 32.34 341 ASN B N 1
ATOM 907 C CA . ASN B 1 19 ? 5.415 24.229 -17.156 1.00 31.96 341 ASN B CA 1
ATOM 908 C C . ASN B 1 19 ? 4.520 25.251 -16.482 1.00 33.09 341 ASN B C 1
ATOM 909 O O . ASN B 1 19 ? 3.788 25.971 -17.162 1.00 33.75 341 ASN B O 1
ATOM 914 N N . ILE B 1 20 ? 4.565 25.325 -15.156 1.00 32.62 342 ILE B N 1
ATOM 915 C CA . ILE B 1 20 ? 3.868 26.406 -14.469 1.00 33.68 342 ILE B CA 1
ATOM 916 C C . ILE B 1 20 ? 4.769 27.112 -13.458 1.00 34.46 342 ILE B C 1
ATOM 917 O O . ILE B 1 20 ? 5.700 26.522 -12.904 1.00 32.60 342 ILE B O 1
ATOM 922 N N . ARG B 1 21 ? 4.502 28.394 -13.244 1.00 33.51 343 ARG B N 1
ATOM 923 C CA . ARG B 1 21 ? 5.230 29.161 -12.246 1.00 34.76 343 ARG B CA 1
ATOM 924 C C . ARG B 1 21 ? 4.773 28.760 -10.854 1.00 33.50 343 ARG B C 1
ATOM 925 O O . ARG B 1 21 ? 3.576 28.564 -10.623 1.00 32.14 343 ARG B O 1
ATOM 933 N N . TYR B 1 22 ? 5.718 28.636 -9.928 1.00 36.33 344 TYR B N 1
ATOM 934 C CA . TYR B 1 22 ? 5.378 28.305 -8.549 1.00 39.08 344 TYR B CA 1
ATOM 935 C C . TYR B 1 22 ? 4.443 29.346 -7.939 1.00 39.27 344 TYR B C 1
ATOM 936 O O . TYR B 1 22 ? 4.713 30.545 -7.995 1.00 41.78 344 TYR B O 1
ATOM 945 N N . GLY B 1 23 ? 3.340 28.880 -7.361 1.00 37.13 345 GLY B N 1
ATOM 946 C CA . GLY B 1 23 ? 2.347 29.767 -6.791 1.00 34.78 345 GLY B CA 1
ATOM 947 C C . GLY B 1 23 ? 1.134 29.890 -7.694 1.00 34.06 345 GLY B C 1
ATOM 948 O O . GLY B 1 23 ? 0.095 30.409 -7.286 1.00 34.81 345 GLY B O 1
ATOM 949 N N A SER B 1 24 ? 1.254 29.407 -8.926 0.54 34.44 346 SER B N 1
ATOM 950 N N B SER B 1 24 ? 1.262 29.408 -8.927 0.46 34.43 346 SER B N 1
ATOM 951 C CA A SER B 1 24 ? 0.145 29.513 -9.878 0.54 34.50 346 SER B CA 1
ATOM 952 C CA B SER B 1 24 ? 0.170 29.503 -9.898 0.46 34.21 346 SER B CA 1
ATOM 953 C C A SER B 1 24 ? -0.581 28.185 -10.010 0.54 35.21 346 SER B C 1
ATOM 954 C C B SER B 1 24 ? -0.581 28.186 -10.007 0.46 35.19 346 SER B C 1
ATOM 955 O O A SER B 1 24 ? -0.097 27.160 -9.530 0.54 34.97 346 SER B O 1
ATOM 956 O O B SER B 1 24 ? -0.111 27.166 -9.509 0.46 34.95 346 SER B O 1
ATOM 961 N N . SER B 1 25 ? -1.740 28.196 -10.658 1.00 37.52 347 SER B N 1
ATOM 962 C CA . SER B 1 25 ? -2.518 26.973 -10.807 1.00 40.83 347 SER B CA 1
ATOM 963 C C . SER B 1 25 ? -2.545 26.590 -12.273 1.00 40.44 347 SER B C 1
ATOM 964 O O . SER B 1 25 ? -2.386 27.441 -13.163 1.00 41.35 347 SER B O 1
ATOM 967 N N . ALA B 1 26 ? -2.754 25.304 -12.524 1.00 39.89 348 ALA B N 1
ATOM 968 C CA . ALA B 1 26 ? -2.898 24.786 -13.877 1.00 37.02 348 ALA B CA 1
ATOM 969 C C . ALA B 1 26 ? -4.162 23.961 -13.964 1.00 36.03 348 ALA B C 1
ATOM 970 O O . ALA B 1 26 ? -4.499 23.220 -13.044 1.00 36.99 348 ALA B O 1
ATOM 972 N N . ASN B 1 27 ? -4.864 24.090 -15.077 1.00 34.15 349 ASN B N 1
ATOM 973 C CA . ASN B 1 27 ? -6.048 23.281 -15.289 1.00 32.71 349 ASN B CA 1
ATOM 974 C C . ASN B 1 27 ? -5.733 22.161 -16.263 1.00 28.51 349 ASN B C 1
ATOM 975 O O . ASN B 1 27 ? -5.332 22.414 -17.397 1.00 30.86 349 ASN B O 1
ATOM 980 N N . ILE B 1 28 ? -5.911 20.927 -15.811 1.00 24.13 350 ILE B N 1
ATOM 981 C CA . ILE B 1 28 ? -5.592 19.753 -16.612 1.00 22.77 350 ILE B CA 1
ATOM 982 C C . ILE B 1 28 ? -6.864 19.044 -17.044 1.00 25.04 350 ILE B C 1
ATOM 983 O O . ILE B 1 28 ? -7.735 18.763 -16.227 1.00 24.88 350 ILE B O 1
ATOM 988 N N . GLN B 1 29 ? -6.975 18.772 -18.338 1.00 23.21 351 GLN B N 1
ATOM 989 C CA . GLN B 1 29 ? -8.137 18.080 -18.872 1.00 22.33 351 GLN B CA 1
ATOM 990 C C . GLN B 1 29 ? -7.792 16.640 -19.213 1.00 23.99 351 GLN B C 1
ATOM 991 O O . GLN B 1 29 ? -6.669 16.353 -19.633 1.00 23.31 351 GLN B O 1
ATOM 997 N N . CYS B 1 30 ? -8.760 15.744 -19.034 1.00 20.76 352 CYS B N 1
ATOM 998 C CA . CYS B 1 30 ? -8.618 14.355 -19.455 1.00 19.80 352 CYS B CA 1
ATOM 999 C C . CYS B 1 30 ? -9.834 13.896 -20.246 1.00 25.25 352 CYS B C 1
ATOM 1000 O O . CYS B 1 30 ? -10.970 14.138 -19.843 1.00 24.11 352 CYS B O 1
ATOM 1003 N N . LYS B 1 31 ? -9.600 13.236 -21.373 1.00 23.03 353 LYS B N 1
ATOM 1004 C CA . LYS B 1 31 ? -10.696 12.615 -22.100 1.00 21.17 353 LYS B CA 1
ATOM 1005 C C . LYS B 1 31 ? -10.377 11.151 -22.354 1.00 20.39 353 LYS B C 1
ATOM 1006 O O . LYS B 1 31 ? -9.258 10.795 -22.737 1.00 19.65 353 LYS B O 1
ATOM 1012 N N . SER B 1 32 ? -11.351 10.284 -22.122 1.00 20.41 354 SER B N 1
ATOM 1013 C CA . SER B 1 32 ? -11.119 8.869 -22.354 1.00 19.17 354 SER B CA 1
ATOM 1014 C C . SER B 1 32 ? -11.340 8.535 -23.821 1.00 20.19 354 SER B C 1
ATOM 1015 O O . SER B 1 32 ? -12.073 9.226 -24.515 1.00 21.72 354 SER B O 1
ATOM 1018 N N . LEU B 1 33 ? -10.686 7.480 -24.300 1.00 17.27 355 LEU B N 1
ATOM 1019 C CA . LEU B 1 33 ? -11.063 6.905 -25.580 1.00 18.10 355 LEU B CA 1
ATOM 1020 C C . LEU B 1 33 ? -12.420 6.224 -25.388 1.00 18.20 355 LEU B C 1
ATOM 1021 O O . LEU B 1 33 ? -12.814 5.956 -24.254 1.00 18.41 355 LEU B O 1
ATOM 1026 N N . PRO B 1 34 ? -13.156 5.964 -26.482 1.00 19.70 356 PRO B N 1
ATOM 1027 C CA . PRO B 1 34 ? -14.520 5.416 -26.376 1.00 19.68 356 PRO B CA 1
ATOM 1028 C C . PRO B 1 34 ? -14.622 4.108 -25.593 1.00 19.36 356 PRO B C 1
ATOM 1029 O O . PRO B 1 34 ? -13.764 3.241 -25.756 1.00 19.51 356 PRO B O 1
ATOM 1033 N N . SER B 1 35 ? -15.665 3.965 -24.778 1.00 19.19 357 SER B N 1
ATOM 1034 C CA . SER B 1 35 ? -15.946 2.703 -24.096 1.00 21.88 357 SER B CA 1
ATOM 1035 C C . SER B 1 35 ? -17.427 2.379 -24.143 1.00 22.21 357 SER B C 1
ATOM 1036 O O . SER B 1 35 ? -18.239 3.221 -24.498 1.00 20.54 357 SER B O 1
ATOM 1039 N N . ASN B 1 36 ? -17.770 1.152 -23.774 1.00 20.61 358 ASN B N 1
ATOM 1040 C CA . ASN B 1 36 ? -19.166 0.783 -23.577 1.00 21.51 358 ASN B CA 1
ATOM 1041 C C . ASN B 1 36 ? -19.292 -0.229 -22.440 1.00 24.59 358 ASN B C 1
ATOM 1042 O O . ASN B 1 36 ? -18.754 -1.327 -22.526 1.00 26.65 358 ASN B O 1
ATOM 1047 N N . PRO B 1 37 ? -19.994 0.137 -21.361 1.00 24.78 359 PRO B N 1
ATOM 1048 C CA . PRO B 1 37 ? -20.680 1.418 -21.150 1.00 25.16 359 PRO B CA 1
ATOM 1049 C C . PRO B 1 37 ? -19.720 2.571 -20.876 1.00 23.93 359 PRO B C 1
ATOM 1050 O O . PRO B 1 37 ? -18.501 2.384 -20.936 1.00 22.28 359 PRO B O 1
ATOM 1054 N N . ALA B 1 38 ? -20.273 3.746 -20.577 1.00 20.03 360 ALA B N 1
ATOM 1055 C CA . ALA B 1 38 ? -19.460 4.932 -20.341 1.00 19.23 360 ALA B CA 1
ATOM 1056 C C . ALA B 1 38 ? -18.530 4.723 -19.161 1.00 20.05 360 ALA B C 1
ATOM 1057 O O . ALA B 1 38 ? -18.857 4.003 -18.211 1.00 19.08 360 ALA B O 1
ATOM 1059 N N . SER B 1 39 ? -17.353 5.334 -19.229 1.00 18.73 361 SER B N 1
ATOM 1060 C CA . SER B 1 39 ? -16.363 5.170 -18.173 1.00 17.74 361 SER B CA 1
ATOM 1061 C C . SER B 1 39 ? -16.395 6.332 -17.194 1.00 17.97 361 SER B C 1
ATOM 1062 O O . SER B 1 39 ? -16.758 7.448 -17.558 1.00 19.49 361 SER B O 1
ATOM 1065 N N . GLN B 1 40 ? -16.010 6.049 -15.955 1.00 18.44 362 GLN B N 1
ATOM 1066 C CA . GLN B 1 40 ? -15.840 7.076 -14.935 1.00 19.05 362 GLN B CA 1
ATOM 1067 C C . GLN B 1 40 ? -14.393 7.551 -14.899 1.00 20.71 362 GLN B C 1
ATOM 1068 O O . GLN B 1 40 ? -13.477 6.739 -14.755 1.00 20.36 362 GLN B O 1
ATOM 1074 N N . ILE B 1 41 ? -14.188 8.858 -15.028 1.00 18.82 363 ILE B N 1
ATOM 1075 C CA . ILE B 1 41 ? -12.860 9.451 -14.899 1.00 18.89 363 ILE B CA 1
ATOM 1076 C C . ILE B 1 41 ? -12.514 9.767 -13.447 1.00 23.42 363 ILE B C 1
ATOM 1077 O O . ILE B 1 41 ? -13.301 10.409 -12.746 1.00 21.20 363 ILE B O 1
ATOM 1082 N N . THR B 1 42 ? -11.342 9.324 -13.001 1.00 20.68 364 THR B N 1
ATOM 1083 C CA . THR B 1 42 ? -10.845 9.698 -11.678 1.00 22.40 364 THR B CA 1
ATOM 1084 C C . THR B 1 42 ? -9.400 10.178 -11.754 1.00 22.74 364 THR B C 1
ATOM 1085 O O . THR B 1 42 ? -8.684 9.903 -12.722 1.00 22.01 364 THR B O 1
ATOM 1089 N N . TRP B 1 43 ? -8.975 10.886 -10.715 1.00 24.51 365 TRP B N 1
ATOM 1090 C CA . TRP B 1 43 ? -7.700 11.586 -10.732 1.00 27.29 365 TRP B CA 1
ATOM 1091 C C . TRP B 1 43 ? -6.813 11.273 -9.540 1.00 27.40 365 TRP B C 1
ATOM 1092 O O . TRP B 1 43 ? -7.297 11.155 -8.416 1.00 29.07 365 TRP B O 1
ATOM 1103 N N . ILE B 1 44 ? -5.511 11.171 -9.795 1.00 27.68 366 ILE B N 1
ATOM 1104 C CA . ILE B 1 44 ? -4.514 11.090 -8.732 1.00 34.45 366 ILE B CA 1
ATOM 1105 C C . ILE B 1 44 ? -3.426 12.135 -8.967 1.00 32.82 366 ILE B C 1
ATOM 1106 O O . ILE B 1 44 ? -2.866 12.232 -10.064 1.00 31.92 366 ILE B O 1
ATOM 1111 N N . ILE B 1 45 ? -3.146 12.932 -7.942 1.00 33.46 367 ILE B N 1
ATOM 1112 C CA . ILE B 1 45 ? -2.127 13.970 -8.029 1.00 37.89 367 ILE B CA 1
ATOM 1113 C C . ILE B 1 45 ? -1.001 13.707 -7.039 1.00 40.94 367 ILE B C 1
ATOM 1114 O O . ILE B 1 45 ? -1.243 13.621 -5.834 1.00 42.08 367 ILE B O 1
ATOM 1119 N N . ASN B 1 46 ? 0.221 13.593 -7.554 1.00 42.60 368 ASN B N 1
ATOM 1120 C CA . ASN B 1 46 ? 1.398 13.304 -6.734 1.00 46.99 368 ASN B CA 1
ATOM 1121 C C . ASN B 1 46 ? 1.213 12.067 -5.860 1.00 49.96 368 ASN B C 1
ATOM 1122 O O . ASN B 1 46 ? 1.530 12.080 -4.668 1.00 52.00 368 ASN B O 1
ATOM 1127 N N . GLY B 1 47 ? 0.688 11.004 -6.463 1.00 51.47 369 GLY B N 1
ATOM 1128 C CA . GLY B 1 47 ? 0.505 9.738 -5.778 1.00 55.53 369 GLY B CA 1
ATOM 1129 C C . GLY B 1 47 ? -0.675 9.740 -4.827 1.00 57.78 369 GLY B C 1
ATOM 1130 O O . GLY B 1 47 ? -0.943 8.744 -4.154 1.00 60.27 369 GLY B O 1
ATOM 1131 N N . ARG B 1 48 ? -1.383 10.864 -4.768 1.00 55.67 370 ARG B N 1
ATOM 1132 C CA . ARG B 1 48 ? -2.501 11.017 -3.845 1.00 55.22 370 ARG B CA 1
ATOM 1133 C C . ARG B 1 48 ? -3.808 11.257 -4.599 1.00 51.49 370 ARG B C 1
ATOM 1134 O O . ARG B 1 48 ? -3.879 12.110 -5.487 1.00 48.65 370 ARG B O 1
ATOM 1142 N N . SER B 1 49 ? -4.839 10.499 -4.246 1.00 49.44 371 SER B N 1
ATOM 1143 C CA . SER B 1 49 ? -6.141 10.632 -4.890 1.00 46.35 371 SER B CA 1
ATOM 1144 C C . SER B 1 49 ? -6.792 11.965 -4.533 1.00 45.77 371 SER B C 1
ATOM 1145 O O . SER B 1 49 ? -6.685 12.429 -3.397 1.00 46.61 371 SER B O 1
ATOM 1148 N N . VAL B 1 50 ? -7.454 12.587 -5.505 1.00 41.95 372 VAL B N 1
ATOM 1149 C CA . VAL B 1 50 ? -8.182 13.826 -5.251 1.00 44.03 372 VAL B CA 1
ATOM 1150 C C . VAL B 1 50 ? -9.667 13.589 -5.493 1.00 40.73 372 VAL B C 1
ATOM 1151 O O . VAL B 1 50 ? -10.031 12.647 -6.193 1.00 37.86 372 VAL B O 1
ATOM 1155 N N . PRO B 1 51 ? -10.534 14.419 -4.885 1.00 41.64 373 PRO B N 1
ATOM 1156 C CA . PRO B 1 51 ? -11.976 14.210 -5.056 1.00 42.39 373 PRO B CA 1
ATOM 1157 C C . PRO B 1 51 ? -12.423 14.304 -6.511 1.00 40.76 373 PRO B C 1
ATOM 1158 O O . PRO B 1 51 ? -12.034 15.219 -7.241 1.00 40.86 373 PRO B O 1
ATOM 1162 N N . THR B 1 52 ? -13.238 13.340 -6.923 1.00 39.63 374 THR B N 1
ATOM 1163 C CA . THR B 1 52 ? -13.641 13.209 -8.318 1.00 36.08 374 THR B CA 1
ATOM 1164 C C . THR B 1 52 ? -14.559 14.342 -8.749 1.00 37.17 374 THR B C 1
ATOM 1165 O O . THR B 1 52 ? -15.635 14.517 -8.182 1.00 36.00 374 THR B O 1
ATOM 1169 N N . PRO B 1 53 ? -14.139 15.114 -9.763 1.00 37.51 375 PRO B N 1
ATOM 1170 C CA . PRO B 1 53 ? -14.981 16.184 -10.309 1.00 38.97 375 PRO B CA 1
ATOM 1171 C C . PRO B 1 53 ? -16.119 15.618 -11.150 1.00 36.17 375 PRO B C 1
ATOM 1172 O O . PRO B 1 53 ? -16.071 14.441 -11.527 1.00 32.28 375 PRO B O 1
ATOM 1176 N N . THR B 1 54 ? -17.120 16.442 -11.449 1.00 32.79 376 THR B N 1
ATOM 1177 C CA . THR B 1 54 ? -18.184 16.041 -12.364 1.00 34.88 376 THR B CA 1
ATOM 1178 C C . THR B 1 54 ? -17.614 15.826 -13.761 1.00 33.87 376 THR B C 1
ATOM 1179 O O . THR B 1 54 ? -16.536 16.334 -14.079 1.00 36.95 376 THR B O 1
ATOM 1183 N N . GLN B 1 55 ? -18.333 15.090 -14.603 1.00 28.43 377 GLN B N 1
ATOM 1184 C CA . GLN B 1 55 ? -17.809 14.801 -15.933 1.00 22.11 377 GLN B CA 1
ATOM 1185 C C . GLN B 1 55 ? -18.858 14.910 -17.033 1.00 26.90 377 GLN B C 1
ATOM 1186 O O . GLN B 1 55 ? -20.068 14.792 -16.795 1.00 27.73 377 GLN B O 1
ATOM 1192 N N . ARG B 1 56 ? -18.375 15.163 -18.241 1.00 21.71 378 ARG B N 1
ATOM 1193 C CA . ARG B 1 56 ? -19.235 15.241 -19.406 1.00 22.15 378 ARG B CA 1
ATOM 1194 C C . ARG B 1 56 ? -18.962 14.040 -20.289 1.00 24.09 378 ARG B C 1
ATOM 1195 O O . ARG B 1 56 ? -17.843 13.522 -20.320 1.00 25.25 378 ARG B O 1
ATOM 1203 N N . GLU B 1 57 ? -19.989 13.593 -20.995 1.00 21.70 379 GLU B N 1
ATOM 1204 C CA . GLU B 1 57 ? -19.881 12.430 -21.860 1.00 21.19 379 GLU B CA 1
ATOM 1205 C C . GLU B 1 57 ? -20.364 12.772 -23.256 1.00 22.31 379 GLU B C 1
ATOM 1206 O O . GLU B 1 57 ? -21.324 13.520 -23.422 1.00 23.68 379 GLU B O 1
ATOM 1212 N N . PHE B 1 58 ? -19.691 12.207 -24.250 1.00 22.03 380 PHE B N 1
ATOM 1213 C CA . PHE B 1 58 ? -19.997 12.467 -25.649 1.00 23.43 380 PHE B CA 1
ATOM 1214 C C . PHE B 1 58 ? -20.093 11.153 -26.408 1.00 23.66 380 PHE B C 1
ATOM 1215 O O . PHE B 1 58 ? -19.360 10.213 -26.112 1.00 22.48 380 PHE B O 1
ATOM 1223 N N . VAL B 1 59 ? -20.996 11.070 -27.383 1.00 25.47 381 VAL B N 1
ATOM 1224 C CA . VAL B 1 59 ? -21.133 9.826 -28.131 1.00 31.86 381 VAL B CA 1
ATOM 1225 C C . VAL B 1 59 ? -20.313 9.828 -2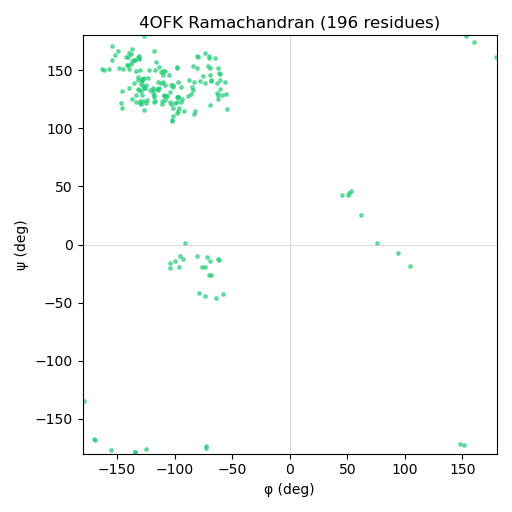9.419 1.00 30.45 381 VAL B C 1
ATOM 1226 O O . VAL B 1 59 ? -20.277 10.817 -30.155 1.00 32.84 381 VAL B O 1
ATOM 1230 N N . VAL B 1 60 ? -19.634 8.716 -29.668 1.00 29.00 382 VAL B N 1
ATOM 1231 C CA . VAL B 1 60 ? -19.013 8.452 -30.958 1.00 34.43 382 VAL B CA 1
ATOM 1232 C C . VAL B 1 60 ? -19.517 7.090 -31.424 1.00 35.79 382 VAL B C 1
ATOM 1233 O O . VAL B 1 60 ? -20.296 6.455 -30.716 1.00 37.17 382 VAL B O 1
ATOM 1237 N N . GLU B 1 61 ? -19.084 6.637 -32.597 1.00 37.53 383 GLU B N 1
ATOM 1238 C CA . GLU B 1 61 ? -19.529 5.346 -33.123 1.00 41.49 383 GLU B CA 1
ATOM 1239 C C . GLU B 1 61 ? -19.279 4.193 -32.143 1.00 43.91 383 GLU B C 1
ATOM 1240 O O . GLU B 1 61 ? -18.132 3.900 -31.789 1.00 44.20 383 GLU B O 1
ATOM 1246 N N . ASN B 1 62 ? -20.377 3.572 -31.705 1.00 46.85 384 ASN B N 1
ATOM 1247 C CA . ASN B 1 62 ? -20.364 2.435 -30.783 1.00 47.21 384 ASN B CA 1
ATOM 1248 C C . ASN B 1 62 ? -19.535 2.643 -29.523 1.00 43.72 384 ASN B C 1
ATOM 1249 O O . ASN B 1 62 ? -18.826 1.746 -29.081 1.00 43.36 384 ASN B O 1
ATOM 1254 N N . GLY B 1 63 ? -19.632 3.818 -28.922 1.00 39.07 385 GLY B N 1
ATOM 1255 C CA . GLY B 1 63 ? -18.892 4.069 -27.700 1.00 33.02 385 GLY B CA 1
ATOM 1256 C C . GLY B 1 63 ? -19.104 5.471 -27.173 1.00 30.02 385 GLY B C 1
ATOM 1257 O O . GLY B 1 63 ? -19.506 6.393 -27.891 1.00 33.94 385 GLY B O 1
ATOM 1258 N N . ILE B 1 64 ? -18.780 5.631 -25.900 1.00 21.50 386 ILE B N 1
ATOM 1259 C CA . ILE B 1 64 ? -18.941 6.894 -25.199 1.00 20.95 386 ILE B CA 1
ATOM 1260 C C . ILE B 1 64 ? -17.592 7.394 -24.702 1.00 22.13 386 ILE B C 1
ATOM 1261 O O . ILE B 1 64 ? -16.787 6.627 -24.158 1.00 21.18 386 ILE B O 1
ATOM 1266 N N . VAL B 1 65 ? -17.344 8.678 -24.919 1.00 19.79 387 VAL B N 1
ATOM 1267 C CA . VAL B 1 65 ? -16.141 9.326 -24.431 1.00 18.91 387 VAL B CA 1
ATOM 1268 C C . VAL B 1 65 ? -16.484 10.122 -23.180 1.00 18.60 387 VAL B C 1
ATOM 1269 O O . VAL B 1 65 ? -17.510 10.784 -23.136 1.00 19.34 387 VAL B O 1
ATOM 1273 N N . SER B 1 66 ? -15.639 10.049 -22.160 1.00 17.82 388 SER B N 1
ATOM 1274 C CA . SER B 1 66 ? -15.871 10.840 -20.957 1.00 17.91 388 SER B CA 1
ATOM 1275 C C . SER B 1 66 ? -14.799 11.902 -20.826 1.00 25.13 388 SER B C 1
ATOM 1276 O O . SER B 1 66 ? -13.661 11.714 -21.262 1.00 23.22 388 SER B O 1
ATOM 1279 N N . SER B 1 67 ? -15.175 13.030 -20.243 1.00 22.67 389 SER B N 1
ATOM 1280 C CA . SER B 1 67 ? -14.286 14.176 -20.174 1.00 22.63 389 SER B CA 1
ATOM 1281 C C . SER B 1 67 ? -14.394 14.851 -18.812 1.00 22.10 389 SER B C 1
ATOM 1282 O O . SER B 1 67 ? -15.489 15.081 -18.312 1.00 20.97 389 SER B O 1
ATOM 1285 N N . SER B 1 68 ? -13.251 15.178 -18.225 1.00 19.56 390 SER B N 1
ATOM 1286 C CA . SER B 1 68 ? -13.219 15.753 -16.889 1.00 24.62 390 SER B CA 1
ATOM 1287 C C . SER B 1 68 ? -12.030 16.707 -16.765 1.00 21.19 390 SER B C 1
ATOM 1288 O O . SER B 1 68 ? -11.048 16.537 -17.471 1.00 22.04 390 SER B O 1
ATOM 1291 N N . ASN B 1 69 ? -12.104 17.727 -15.910 1.00 23.57 391 ASN B N 1
ATOM 1292 C CA . ASN B 1 69 ? -10.868 18.435 -15.587 1.00 29.32 391 ASN B CA 1
ATOM 1293 C C . ASN B 1 69 ? -10.691 18.732 -14.100 1.00 28.85 391 ASN B C 1
ATOM 1294 O O . ASN B 1 69 ? -11.635 18.689 -13.298 1.00 28.90 391 ASN B O 1
ATOM 1299 N N . VAL B 1 70 ? -9.430 18.948 -13.743 1.00 28.15 392 VAL B N 1
ATOM 1300 C CA . VAL B 1 70 ? -9.021 19.140 -12.366 1.00 27.68 392 VAL B CA 1
ATOM 1301 C C . VAL B 1 70 ? -8.092 20.351 -12.281 1.00 31.39 392 VAL B C 1
ATOM 1302 O O . VAL B 1 70 ? -7.390 20.685 -13.237 1.00 31.29 392 VAL B O 1
ATOM 1306 N N . SER B 1 71 ? -8.125 21.036 -11.147 1.00 33.29 393 SER B N 1
ATOM 1307 C CA . SER B 1 71 ? -7.219 22.150 -10.916 1.00 38.86 393 SER B CA 1
ATOM 1308 C C . SER B 1 71 ? -6.022 21.666 -10.118 1.00 38.89 393 SER B C 1
ATOM 1309 O O . SER B 1 71 ? -6.176 21.047 -9.070 1.00 39.83 393 SER B O 1
ATOM 1312 N N . VAL B 1 72 ? -4.827 21.931 -10.618 1.00 36.72 394 VAL B N 1
ATOM 1313 C CA . VAL B 1 72 ? -3.625 21.571 -9.884 1.00 38.73 394 VAL B CA 1
ATOM 1314 C C . VAL B 1 72 ? -3.063 22.819 -9.208 1.00 42.54 394 VAL B C 1
ATOM 1315 O O . VAL B 1 72 ? -2.682 23.763 -9.894 1.00 42.61 394 VAL B O 1
ATOM 1319 N N . HIS B 1 73 ? -3.012 22.827 -7.877 1.00 45.58 395 HIS B N 1
ATOM 1320 C CA . HIS B 1 73 ? -2.566 24.003 -7.132 1.00 50.83 395 HIS B CA 1
ATOM 1321 C C . HIS B 1 73 ? -1.133 23.856 -6.619 1.00 52.40 395 HIS B C 1
ATOM 1322 O O . HIS B 1 73 ? -0.882 23.104 -5.679 1.00 53.50 395 HIS B O 1
ATOM 1329 N N . SER B 1 74 ? -0.201 24.582 -7.236 1.00 51.78 396 SER B N 1
ATOM 1330 C CA . SER B 1 74 ? 1.214 24.487 -6.886 1.00 50.50 396 SER B CA 1
ATOM 1331 C C . SER B 1 74 ? 1.520 25.164 -5.549 1.00 56.24 396 SER B C 1
ATOM 1332 O O . SER B 1 74 ? 2.543 24.881 -4.927 1.00 57.37 396 SER B O 1
ATOM 1335 N N . ASN B 1 75 ? 0.629 26.046 -5.104 1.00 58.59 397 ASN B N 1
ATOM 1336 C CA . ASN B 1 75 ? 0.825 26.752 -3.839 1.00 66.62 397 ASN B CA 1
ATOM 1337 C C . ASN B 1 75 ? 0.633 25.830 -2.635 1.00 70.17 397 ASN B C 1
ATOM 1338 O O . ASN B 1 75 ? 0.953 26.194 -1.501 1.00 74.31 397 ASN B O 1
ATOM 1343 N N . GLU B 1 76 ? 0.109 24.636 -2.894 1.00 70.40 398 GLU B N 1
ATOM 1344 C CA . GLU B 1 76 ? -0.072 23.627 -1.858 1.00 74.62 398 GLU B CA 1
ATOM 1345 C C . GLU B 1 76 ? 1.149 22.719 -1.750 1.00 77.48 398 GLU B C 1
ATOM 1346 O O . GLU B 1 76 ? 1.172 21.785 -0.948 1.00 81.83 398 GLU B O 1
ATOM 1352 N N . LEU B 1 77 ? 2.162 22.998 -2.565 1.00 74.63 399 LEU B N 1
ATOM 1353 C CA . LEU B 1 77 ? 3.373 22.185 -2.585 1.00 73.36 399 LEU B CA 1
ATOM 1354 C C . LEU B 1 77 ? 4.601 22.994 -2.175 1.00 76.55 399 LEU B C 1
ATOM 1355 O O . LEU B 1 77 ? 4.560 24.225 -2.118 1.00 78.97 399 LEU B O 1
ATOM 1360 N N . SER B 1 78 ? 5.693 22.291 -1.887 1.00 76.07 400 SER B N 1
ATOM 1361 C CA . SER B 1 78 ? 6.948 22.934 -1.516 1.00 78.41 400 SER B CA 1
ATOM 1362 C C . SER B 1 78 ? 7.582 23.619 -2.723 1.00 76.15 400 SER B C 1
ATOM 1363 O O . SER B 1 78 ? 7.354 23.218 -3.863 1.00 72.76 400 SER B O 1
ATOM 1366 N N . VAL B 1 79 ? 8.379 24.652 -2.469 1.00 78.95 401 VAL B N 1
ATOM 1367 C CA . VAL B 1 79 ? 9.039 25.382 -3.546 1.00 77.61 401 VAL B CA 1
ATOM 1368 C C . VAL B 1 79 ? 10.226 24.587 -4.096 1.00 79.15 401 VAL B C 1
ATOM 1369 O O . VAL B 1 79 ? 10.683 24.829 -5.215 1.00 78.55 401 VAL B O 1
ATOM 1373 N N . GLU B 1 80 ? 10.714 23.627 -3.313 1.00 80.79 402 GLU B N 1
ATOM 1374 C CA . GLU B 1 80 ? 11.828 22.790 -3.745 1.00 80.49 402 GLU B CA 1
ATOM 1375 C C . GLU B 1 80 ? 11.335 21.673 -4.660 1.00 73.81 402 GLU B C 1
ATOM 1376 O O . GLU B 1 80 ? 12.129 20.968 -5.282 1.00 72.55 402 GLU B O 1
ATOM 1382 N N . ALA B 1 81 ? 10.017 21.524 -4.735 1.00 70.79 403 ALA B N 1
ATOM 1383 C CA . ALA B 1 81 ? 9.405 20.504 -5.575 1.00 67.51 403 ALA B CA 1
ATOM 1384 C C . ALA B 1 81 ? 9.723 20.723 -7.053 1.00 66.54 403 ALA B C 1
ATOM 1385 O O . ALA B 1 81 ? 9.479 21.790 -7.616 1.00 67.38 403 ALA B O 1
ATOM 1387 N N . HIS B 1 82 ? 10.277 19.686 -7.663 1.00 63.20 404 HIS B N 1
ATOM 1388 C CA . HIS B 1 82 ? 10.702 19.708 -9.050 1.00 59.67 404 HIS B CA 1
ATOM 1389 C C . HIS B 1 82 ? 9.519 19.667 -10.010 1.00 54.26 404 HIS B C 1
ATOM 1390 O O . HIS B 1 82 ? 9.471 20.414 -10.992 1.00 50.98 404 HIS B O 1
ATOM 1397 N N . GLN B 1 83 ? 8.558 18.798 -9.718 1.00 48.63 405 GLN B N 1
ATOM 1398 C CA . GLN B 1 83 ? 7.455 18.572 -10.639 1.00 44.86 405 GLN B CA 1
ATOM 1399 C C . GLN B 1 83 ? 6.199 18.067 -9.944 1.00 43.79 405 GLN B C 1
ATOM 1400 O O . GLN B 1 83 ? 6.221 17.723 -8.763 1.00 45.89 405 GLN B O 1
ATOM 1406 N N . ILE B 1 84 ? 5.106 18.030 -10.702 1.00 40.76 406 ILE B N 1
ATOM 1407 C CA . ILE B 1 84 ? 3.833 17.501 -10.233 1.00 39.44 406 ILE B CA 1
ATOM 1408 C C . ILE B 1 84 ? 3.354 16.392 -11.160 1.00 36.69 406 ILE B C 1
ATOM 1409 O O . ILE B 1 84 ? 3.223 16.607 -12.365 1.00 35.09 406 ILE B O 1
ATOM 1414 N N . ASN B 1 85 ? 3.087 15.217 -10.595 1.00 37.73 407 ASN B N 1
ATOM 1415 C CA . ASN B 1 85 ? 2.640 14.070 -11.378 1.00 36.98 407 ASN B CA 1
ATOM 1416 C C . ASN B 1 85 ? 1.123 13.903 -11.347 1.00 35.87 407 ASN B C 1
ATOM 1417 O O . ASN B 1 85 ? 0.538 13.595 -10.306 1.00 35.83 407 ASN B O 1
ATOM 1422 N N . VAL B 1 86 ? 0.488 14.109 -12.497 1.00 29.74 408 VAL B N 1
ATOM 1423 C CA . VAL B 1 86 ? -0.962 14.016 -12.594 1.00 28.13 408 VAL B CA 1
ATOM 1424 C C . VAL B 1 86 ? -1.386 12.766 -13.363 1.00 33.33 408 VAL B C 1
ATOM 1425 O O . VAL B 1 86 ? -0.964 12.568 -14.497 1.00 33.15 408 VAL B O 1
ATOM 1429 N N . GLU B 1 87 ? -2.216 11.927 -12.749 1.00 28.04 409 GLU B N 1
ATOM 1430 C CA . GLU B 1 87 ? -2.711 10.723 -13.422 1.00 26.05 409 GLU B CA 1
ATOM 1431 C C . GLU B 1 87 ? -4.222 10.734 -13.575 1.00 23.10 409 GLU B C 1
ATOM 1432 O O . GLU B 1 87 ? -4.961 10.925 -12.602 1.00 23.84 409 GLU B O 1
ATOM 1438 N N . CYS B 1 88 ? -4.668 10.530 -14.809 1.00 21.47 410 CYS B N 1
ATOM 1439 C CA . CYS B 1 88 ? -6.077 10.344 -15.116 1.00 20.36 410 CYS B CA 1
ATOM 1440 C C . CYS B 1 88 ? -6.363 8.868 -15.366 1.00 22.01 410 CYS B C 1
ATOM 1441 O O . CYS B 1 88 ? -5.583 8.189 -16.038 1.00 20.79 410 CYS B O 1
ATOM 1444 N N . MET B 1 89 ? -7.471 8.374 -14.817 1.00 21.63 411 MET B N 1
ATOM 1445 C CA . MET B 1 89 ? -7.894 6.994 -15.023 1.00 19.35 411 MET B CA 1
ATOM 1446 C C . MET B 1 89 ? -9.351 6.931 -15.479 1.00 18.97 411 MET B C 1
ATOM 1447 O O . MET B 1 89 ? -10.206 7.667 -14.964 1.00 22.98 411 MET B O 1
ATOM 1452 N N . ALA B 1 90 ? -9.636 6.064 -16.444 1.00 17.86 412 ALA B N 1
ATOM 1453 C CA . ALA B 1 90 ? -11.011 5.844 -16.896 1.00 17.42 412 ALA B CA 1
ATOM 1454 C C . ALA B 1 90 ? -11.393 4.399 -16.620 1.00 17.78 412 ALA B C 1
ATOM 1455 O O . ALA B 1 90 ? -10.670 3.478 -16.993 1.00 19.07 412 ALA B O 1
ATOM 1457 N N . THR B 1 91 ? -12.523 4.201 -15.956 1.00 18.63 413 THR B N 1
ATOM 1458 C CA . THR B 1 91 ? -12.927 2.874 -15.510 1.00 19.01 413 THR B CA 1
ATOM 1459 C C . THR B 1 91 ? -14.364 2.556 -15.888 1.00 21.96 413 THR B C 1
ATOM 1460 O O . THR B 1 91 ? -15.255 3.377 -15.680 1.00 18.82 413 THR B O 1
ATOM 1464 N N . ASN B 1 92 ? -14.594 1.371 -16.442 1.00 18.99 414 ASN B N 1
ATOM 1465 C CA . ASN B 1 92 ? -15.954 0.852 -16.556 1.00 22.71 414 ASN B CA 1
ATOM 1466 C C . ASN B 1 92 ? -15.961 -0.629 -16.118 1.00 22.63 414 ASN B C 1
ATOM 1467 O O . ASN B 1 92 ? -14.917 -1.130 -15.676 1.00 21.69 414 ASN B O 1
ATOM 1472 N N . PRO B 1 93 ? -17.123 -1.326 -16.164 1.00 21.19 415 PRO B N 1
ATOM 1473 C CA . PRO B 1 93 ? -17.094 -2.689 -15.614 1.00 24.99 415 PRO B CA 1
ATOM 1474 C C . PRO B 1 93 ? -16.142 -3.661 -16.316 1.00 25.85 415 PRO B C 1
ATOM 1475 O O . PRO B 1 93 ? -15.858 -4.725 -15.765 1.00 30.09 415 PRO B O 1
ATOM 1479 N N . GLU B 1 94 ? -15.647 -3.300 -17.495 1.00 23.30 416 GLU B N 1
ATOM 1480 C CA . GLU B 1 94 ? -14.790 -4.204 -18.260 1.00 23.51 416 GLU B CA 1
ATOM 1481 C C . GLU B 1 94 ? -13.300 -4.008 -17.986 1.00 25.06 416 GLU B C 1
ATOM 1482 O O . GLU B 1 94 ? -12.482 -4.838 -18.381 1.00 26.52 416 GLU B O 1
ATOM 1488 N N . GLY B 1 95 ? -12.944 -2.917 -17.318 1.00 21.22 417 GLY B N 1
ATOM 1489 C CA . GLY B 1 95 ? -11.544 -2.661 -17.009 1.00 21.23 417 GLY B CA 1
ATOM 1490 C C . GLY B 1 95 ? -11.260 -1.175 -16.917 1.00 22.51 417 GLY B C 1
ATOM 1491 O O . GLY B 1 95 ? -12.178 -0.353 -16.969 1.00 19.55 417 GLY B O 1
ATOM 1492 N N . SER B 1 96 ? -9.984 -0.827 -16.792 1.00 20.27 418 SER B N 1
ATOM 1493 C CA . SER B 1 96 ? -9.596 0.571 -16.685 1.00 19.57 418 SER B CA 1
ATOM 1494 C C . SER B 1 96 ? -8.330 0.876 -17.470 1.00 21.27 418 SER B C 1
ATOM 1495 O O . SER B 1 96 ? -7.510 -0.012 -17.700 1.00 20.15 418 SER B O 1
ATOM 1498 N N . SER B 1 97 ? -8.168 2.133 -17.875 1.00 18.65 419 SER B N 1
ATOM 1499 C CA . SER B 1 97 ? -6.903 2.575 -18.453 1.00 18.74 419 SER B CA 1
ATOM 1500 C C . SER B 1 97 ? -6.494 3.918 -17.838 1.00 21.94 419 SER B C 1
ATOM 1501 O O . SER B 1 97 ? -7.326 4.637 -17.269 1.00 20.27 419 SER B O 1
ATOM 1504 N N . ALA B 1 98 ? -5.208 4.238 -17.921 1.00 19.20 420 ALA B N 1
ATOM 1505 C CA . ALA B 1 98 ? -4.674 5.427 -17.272 1.00 19.54 420 ALA B CA 1
ATOM 1506 C C . ALA B 1 98 ? -3.457 5.993 -17.999 1.00 21.00 420 ALA B C 1
ATOM 1507 O O . ALA B 1 98 ? -2.826 5.315 -18.811 1.00 20.09 420 ALA B O 1
ATOM 1509 N N . LYS B 1 99 ? -3.134 7.243 -17.691 1.00 20.07 421 LYS B N 1
ATOM 1510 C CA . LYS B 1 99 ? -1.973 7.914 -18.262 1.00 20.61 421 LYS B CA 1
ATOM 1511 C C . LYS B 1 99 ? -1.530 9.056 -17.351 1.00 23.17 421 LYS B C 1
ATOM 1512 O O . LYS B 1 99 ? -2.353 9.631 -16.642 1.00 21.37 421 LYS B O 1
ATOM 1518 N N . GLN B 1 100 ? -0.238 9.372 -17.370 1.00 22.67 422 GLN B N 1
ATOM 1519 C CA . GLN B 1 100 ? 0.313 10.442 -16.538 1.00 33.36 422 GLN B CA 1
ATOM 1520 C C . GLN B 1 100 ? 0.705 11.685 -17.329 1.00 30.23 422 GLN B C 1
ATOM 1521 O O . GLN B 1 100 ? 1.093 11.603 -18.494 1.00 26.25 422 GLN B O 1
ATOM 1527 N N . HIS B 1 101 ? 0.595 12.836 -16.674 1.00 28.73 423 HIS B N 1
ATOM 1528 C CA . HIS B 1 101 ? 1.006 14.120 -17.232 1.00 28.73 423 HIS B CA 1
ATOM 1529 C C . HIS B 1 101 ? 1.903 14.819 -16.217 1.00 30.33 423 HIS B C 1
ATOM 1530 O O . HIS B 1 101 ? 1.487 15.062 -15.091 1.00 32.15 423 HIS B O 1
ATOM 1537 N N . VAL B 1 102 ? 3.137 15.123 -16.604 1.00 30.88 424 VAL B N 1
ATOM 1538 C CA . VAL B 1 102 ? 4.076 15.755 -15.685 1.00 32.12 424 VAL B CA 1
ATOM 1539 C C . VAL B 1 102 ? 4.116 17.259 -15.898 1.00 33.52 424 VAL B C 1
ATOM 1540 O O . VAL B 1 102 ? 4.308 17.732 -17.018 1.00 32.65 424 VAL B O 1
ATOM 1544 N N . ILE B 1 103 ? 3.915 18.010 -14.819 1.00 33.58 425 ILE B N 1
ATOM 1545 C CA . ILE B 1 103 ? 4.074 19.455 -14.851 1.00 35.39 425 ILE B CA 1
ATOM 1546 C C . ILE B 1 103 ? 5.379 19.833 -14.171 1.00 38.74 425 ILE B C 1
ATOM 1547 O O . ILE B 1 103 ? 5.589 19.483 -13.013 1.00 39.54 425 ILE B O 1
ATOM 1552 N N . LYS B 1 104 ? 6.256 20.534 -14.885 1.00 39.87 426 LYS B N 1
ATOM 1553 C CA . LYS B 1 104 ? 7.497 21.022 -14.287 1.00 41.90 426 LYS B CA 1
ATOM 1554 C C . LYS B 1 104 ? 7.275 22.387 -13.647 1.00 43.97 426 LYS B C 1
ATOM 1555 O O . LYS B 1 104 ? 6.555 23.228 -14.189 1.00 43.63 426 LYS B O 1
ATOM 1561 N N . ILE B 1 105 ? 7.904 22.600 -12.496 1.00 46.26 427 ILE B N 1
ATOM 1562 C CA . ILE B 1 105 ? 7.696 23.817 -11.716 1.00 48.64 427 ILE B CA 1
ATOM 1563 C C . ILE B 1 105 ? 8.808 24.835 -11.931 1.00 51.33 427 ILE B C 1
ATOM 1564 O O . ILE B 1 105 ? 9.980 24.555 -11.684 1.00 53.38 427 ILE B O 1
ATOM 1569 N N . ILE B 1 106 ? 8.428 26.021 -12.392 1.00 51.53 428 ILE B N 1
ATOM 1570 C CA . ILE B 1 106 ? 9.376 27.106 -12.596 1.00 54.86 428 ILE B CA 1
ATOM 1571 C C . ILE B 1 106 ? 9.650 27.845 -11.289 1.00 59.53 428 ILE B C 1
ATOM 1572 O O . ILE B 1 106 ? 8.760 28.481 -10.721 1.00 61.01 428 ILE B O 1
ATOM 1577 N N . ALA B 1 107 ? 10.888 27.751 -10.817 1.00 61.48 429 ALA B N 1
ATOM 1578 C CA . ALA B 1 107 ? 11.295 28.378 -9.566 1.00 66.67 429 ALA B CA 1
ATOM 1579 C C . ALA B 1 107 ? 11.468 29.887 -9.720 1.00 71.02 429 ALA B C 1
ATOM 1580 O O . ALA B 1 107 ? 11.910 30.361 -10.766 1.00 70.88 429 ALA B O 1
ATOM 1582 N N . PRO B 1 108 ? 11.123 30.648 -8.669 1.00 76.18 430 PRO B N 1
ATOM 1583 C CA . PRO B 1 108 ? 11.275 32.107 -8.668 1.00 79.98 430 PRO B CA 1
ATOM 1584 C C . PRO B 1 108 ? 12.738 32.536 -8.643 1.00 85.74 430 PRO B C 1
ATOM 1585 O O . PRO B 1 108 ? 13.337 32.687 -9.707 1.00 86.60 430 PRO B O 1
#

InterPro domains:
  IPR003598 Immunoglobulin subtype 2 [SM00408] (31-111)
  IPR003598 Immunoglobulin subtype 2 [SM00408] (247-315)
  IPR003598 Immunoglobulin subtype 2 [SM00408] (597-674)
  IPR003598 Immunoglobulin subtype 2 [SM00408] (794-857)
  IPR003598 Immunoglobulin subtype 2 [SM00408] (886-960)
  IPR003599 Immunoglobulin domain subtype [SM00409] (25-125)
  IPR003599 Immunoglobulin domain subtype [SM00409] (137-229)
  IPR003599 Immunoglobulin domain subtype [SM00409] (241-328)
  IPR003599 Immunoglobulin domain subtype [SM00409] (591-687)
  IPR003599 Immunoglobulin domain subtype [SM00409] (697-779)
  IPR003599 Immunoglobulin domain subtype [SM00409] (788-869)
  IPR003961 Fibronectin type III [PF00041] (975-1059)
  IPR003961 Fibronectin type III [PS50853] (976-1066)
  IPR003961 Fibronectin type III [SM00060] (974-1052)
  IPR003961 Fibronectin type III [cd00063] (974-1063)
  IPR007110 Immunoglobulin-like domain [PS50835] (19-120)
  IPR007110 Immunoglobulin-like domain [PS50835] (126-221)
  IPR007110 Immunoglobulin-like domain [PS50835] (235-324)
  IPR007110 Immunoglobulin-like domain [PS50835] (331-426)
  IPR007110 Immunoglobulin-like domain [PS50835] (431-576)

Radius of gyration: 18.84 Å; Cα contacts (8 Å, |Δi|>4): 607; chains: 2; bounding box: 33×57×42 Å